Protein AF-A0A0F8ZEF7-F1 (afdb_monomer)

Sequence (260 aa):
MALELPACATNPLDPMYIVGSDCGNFPTYERSIKVDVNTVVFVQVSHKVTAPNNPALEYYKRAYERHPGFAMPEHYMEVPTWIPVVSGKLPGYVKALHVVTDVLETTLTLRQYTHEQTVFMTSVMDVNAEDIRKMIHMNQDKKWVLSGYVDPEMFKQYKNVTWINSVAELGDVFDYWDPLGKPNYSLFEGEKTVPRITLSEGCLYDCAFCTISRDVVERTGDDILGQVNALRDLWFDLVYVDDKTFGQANNWPLLKVLGA

pLDDT: mean 84.42, std 21.09, range [23.61, 98.44]

Nearest PDB structures (foldseek):
  3lft-assembly1_A  TM=4.439E-01  e=1.990E-01  Streptococcus pneumoniae TIGR4
  4l85-assembly1_B  TM=5.341E-01  e=5.825E-01  Escherichia coli K-12
  3bjz-assembly1_D  TM=4.898E-01  e=6.205E-01  Pseudomonas aeruginosa PAO1
  3lkv-assembly1_A-2  TM=4.356E-01  e=3.877E+00  Vibrio cholerae O1 biovar El Tor str. N16961
  8uvk-assembly1_A  TM=4.649E-01  e=9.389E+00  Campylobacter jejuni

Organism: NCBI:txid412755

Foldseek 3Di:
DDDDDDDDDDDPDDDDDPDDDDDDDDDDPPPPPPPLAQAEEEEAEFCCQLPVPDVVLVVVCVVDVPPPFADAFDRHRFDPQVQLVLVLFQPRHHYAYDYPPDLVVVLVVVQPPPRLNYEYEYEDDPSCPVSVVVSCVSPLSHAYEYEYDDDPVSCVVRPRYDYDDDSVCVVVVDVRTHPPGFGACLNCAAPRHAEEFEQWFFDCDDDVPDPGHNDTGGDDLVVRVSNVVNCVRYHTPHYHHPYPDPPPDPCVVSCVVSVD

Radius of gyration: 21.52 Å; Cα contacts (8 Å, |Δi|>4): 356; chains: 1; bounding box: 53×62×51 Å

Solvent-accessible surface area (backbone atoms only — not comparable to full-atom values): 15934 Å² total; per-residue (Å²): 137,88,82,88,79,86,82,86,84,82,68,100,76,72,81,86,78,89,73,91,77,91,80,80,96,72,86,85,76,86,72,82,74,79,70,86,65,42,30,38,35,39,46,45,76,19,43,63,62,59,41,70,79,45,64,65,58,56,52,50,45,70,74,43,65,83,43,83,45,61,41,63,44,94,48,37,82,50,83,65,65,65,55,24,42,52,50,24,17,31,79,77,43,51,76,47,73,46,72,34,74,46,68,66,62,43,38,57,55,61,64,68,63,76,59,90,55,42,37,38,34,38,76,36,37,85,71,46,41,69,59,53,51,52,37,44,70,76,37,66,91,46,42,34,41,38,35,67,80,55,71,69,74,83,50,66,87,42,87,39,54,44,80,42,95,50,82,77,54,44,61,82,76,38,97,55,57,40,94,81,38,57,48,36,36,72,87,45,55,68,42,47,28,48,53,76,47,59,57,32,44,35,31,82,69,86,53,94,88,61,85,69,48,62,58,70,46,69,53,52,71,67,56,45,51,49,53,59,62,32,49,68,40,44,39,63,73,37,74,43,73,64,33,80,48,80,81,75,50,87,63,64,69,54,43,68,76,71,74,102

Mean predicted aligned error: 9.36 Å

Secondary structure (DSSP, 8-state):
-----------TT-------------------------EEEEEEE-HHHH-TT-HHHHHHHHHHTTSTT----SSSSS--THHHHHHHT-TTSEEEEEEES-HHHHHHHHHT---TTEEEEEEE-TTTHHHHHHHHHH-TTSEEEEEESS-GGGGTT-TTEEE-SSGGGGGGT-SS--TTPPP--GGGTT-B---EE-SEE--S---TT--S-SS-EEPPHHHHHHHHHHGGGSB-S--EE--SSTTSSTTTTHHHHTT-

Structure (mmCIF, N/CA/C/O backbone):
data_AF-A0A0F8ZEF7-F1
#
_entry.id   AF-A0A0F8ZEF7-F1
#
loop_
_atom_site.group_PDB
_atom_site.id
_atom_site.type_symbol
_atom_site.label_atom_id
_atom_site.label_alt_id
_atom_site.label_comp_id
_atom_site.label_asym_id
_atom_site.label_entity_id
_atom_site.label_seq_id
_atom_site.pdbx_PDB_ins_code
_atom_site.Cartn_x
_atom_site.Cartn_y
_atom_site.Cartn_z
_atom_site.occupancy
_atom_site.B_iso_or_equiv
_atom_site.auth_seq_id
_atom_site.auth_comp_id
_atom_site.auth_asym_id
_atom_site.auth_atom_id
_atom_site.pdbx_PDB_model_num
ATOM 1 N N . MET A 1 1 ? -17.549 42.738 -19.448 1.00 33.44 1 MET A N 1
ATOM 2 C CA . MET A 1 1 ? -18.974 42.398 -19.621 1.00 33.44 1 MET A CA 1
ATOM 3 C C . MET A 1 1 ? -19.127 40.993 -19.078 1.00 33.44 1 MET A C 1
ATOM 5 O O . MET A 1 1 ? -18.588 40.066 -19.664 1.00 33.44 1 MET A O 1
ATOM 9 N N . ALA A 1 2 ? -19.666 40.909 -17.866 1.00 24.50 2 ALA A N 1
ATOM 10 C CA . ALA A 1 2 ? -19.841 39.681 -17.111 1.00 24.50 2 ALA A CA 1
ATOM 11 C C . ALA A 1 2 ? -21.078 38.932 -17.614 1.00 24.50 2 ALA A C 1
ATOM 13 O O . ALA A 1 2 ? -22.065 39.563 -17.992 1.00 24.50 2 ALA A O 1
ATOM 14 N N . LEU A 1 3 ? -21.013 37.607 -17.580 1.00 23.61 3 LEU A N 1
ATOM 15 C CA . LEU A 1 3 ? -22.179 36.738 -17.569 1.00 23.61 3 LEU A CA 1
ATOM 16 C C . LEU A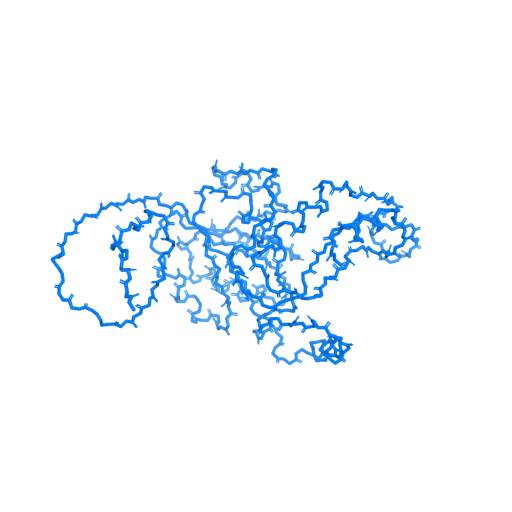 1 3 ? -21.963 35.759 -16.419 1.00 23.61 3 LEU A C 1
ATOM 18 O O . LEU A 1 3 ? -21.124 34.865 -16.488 1.00 23.61 3 LEU A O 1
ATOM 22 N N . GLU A 1 4 ? -22.668 36.044 -15.331 1.00 25.75 4 GLU A N 1
ATOM 23 C CA . GLU A 1 4 ? -22.792 35.204 -14.148 1.00 25.75 4 GLU A CA 1
ATOM 24 C C . GLU A 1 4 ? -23.639 33.972 -14.492 1.00 25.75 4 GLU A C 1
ATOM 26 O O . GLU A 1 4 ? -24.677 34.083 -15.148 1.00 25.75 4 GLU A O 1
ATOM 31 N N . LEU A 1 5 ? -23.204 32.800 -14.029 1.00 28.98 5 LEU A N 1
ATOM 32 C CA . LEU A 1 5 ? -24.026 31.595 -13.956 1.00 28.98 5 LEU A CA 1
ATOM 33 C C . LEU A 1 5 ? -24.400 31.349 -12.484 1.00 28.98 5 LEU A C 1
ATOM 35 O O . LEU A 1 5 ? -23.582 31.618 -11.602 1.00 28.98 5 LEU A O 1
ATOM 39 N N . PRO A 1 6 ? -25.628 30.880 -12.201 1.00 29.02 6 PRO A N 1
ATOM 40 C CA . PRO A 1 6 ? -26.160 30.810 -10.849 1.00 29.02 6 PRO A CA 1
ATOM 41 C C . PRO A 1 6 ? -25.581 29.654 -10.021 1.00 29.02 6 PRO A C 1
ATOM 43 O O . PRO A 1 6 ? -25.071 28.661 -10.533 1.00 29.02 6 PRO A O 1
ATOM 46 N N . ALA A 1 7 ? -25.715 29.848 -8.711 1.00 31.88 7 ALA A N 1
ATOM 47 C CA . ALA A 1 7 ? -25.248 29.044 -7.594 1.00 31.88 7 ALA A CA 1
ATOM 48 C C . ALA A 1 7 ? -25.742 27.583 -7.522 1.00 31.88 7 ALA A C 1
ATOM 50 O O . ALA A 1 7 ? -26.845 27.249 -7.942 1.00 31.88 7 ALA A O 1
ATOM 51 N N . CYS A 1 8 ? -24.918 26.786 -6.830 1.00 32.03 8 CYS A N 1
ATOM 52 C CA . CYS A 1 8 ? -25.242 25.605 -6.024 1.00 32.03 8 CYS A CA 1
ATOM 53 C C . CYS A 1 8 ? -26.047 24.471 -6.681 1.00 32.03 8 CYS A C 1
ATOM 55 O O . CYS A 1 8 ? -27.269 24.404 -6.581 1.00 32.03 8 CYS A O 1
ATOM 57 N N . ALA A 1 9 ? -25.317 23.467 -7.163 1.00 28.22 9 ALA A N 1
ATOM 58 C CA . ALA A 1 9 ? -25.741 22.073 -7.097 1.00 28.22 9 ALA A CA 1
ATOM 59 C C . ALA A 1 9 ? -24.587 21.267 -6.483 1.00 28.22 9 ALA A C 1
ATOM 61 O O . ALA A 1 9 ? -23.701 20.795 -7.189 1.00 28.22 9 ALA A O 1
ATOM 62 N N . THR A 1 10 ? -24.551 21.181 -5.152 1.00 34.53 10 THR A N 1
ATOM 63 C CA . THR A 1 10 ? -23.662 20.250 -4.454 1.00 34.53 10 THR A CA 1
ATOM 64 C C . THR A 1 10 ? -24.222 18.838 -4.602 1.00 34.53 10 THR A C 1
ATOM 66 O O . THR A 1 10 ? -25.394 18.568 -4.337 1.00 34.53 10 THR A O 1
ATOM 69 N N . ASN A 1 11 ? -23.373 17.945 -5.094 1.00 34.94 11 ASN A N 1
ATOM 70 C CA . ASN A 1 11 ? -23.627 16.520 -5.229 1.00 34.94 11 ASN A CA 1
ATOM 71 C C . ASN A 1 11 ? -23.631 15.890 -3.815 1.00 34.94 11 ASN A C 1
ATOM 73 O O . ASN A 1 11 ? -22.720 16.182 -3.042 1.00 34.94 11 ASN A O 1
ATOM 77 N N . PRO A 1 12 ? -24.604 15.049 -3.419 1.00 32.38 12 PRO A N 1
ATOM 78 C CA . PRO A 1 12 ? -24.705 14.540 -2.043 1.00 32.38 12 PRO A CA 1
ATOM 79 C C . PRO A 1 12 ? -23.658 13.472 -1.647 1.00 32.38 12 PRO A C 1
ATOM 81 O O . PRO A 1 12 ? -23.896 12.724 -0.703 1.00 32.38 12 PRO A O 1
ATOM 84 N N . LEU A 1 13 ? -22.516 13.375 -2.337 1.00 36.28 13 LEU A N 1
ATOM 85 C CA . LEU A 1 13 ? -21.489 12.345 -2.102 1.00 36.28 13 LEU A CA 1
ATOM 86 C C . LEU A 1 13 ? -20.046 12.878 -2.048 1.00 36.28 13 LEU A C 1
ATOM 88 O O . LEU A 1 13 ? -19.113 12.093 -2.205 1.00 36.28 13 LEU A O 1
ATOM 92 N N . ASP A 1 14 ? -19.835 14.172 -1.794 1.00 32.00 14 ASP A N 1
ATOM 93 C CA . ASP A 1 14 ? -18.472 14.658 -1.542 1.00 32.00 14 ASP A CA 1
ATOM 94 C C . ASP A 1 14 ? -17.969 14.220 -0.150 1.00 32.00 14 ASP A C 1
ATOM 96 O O . ASP A 1 14 ? -18.684 14.384 0.847 1.00 32.00 14 ASP A O 1
ATOM 100 N N . PRO A 1 15 ? -16.741 13.673 -0.044 1.00 35.88 15 PRO A N 1
ATOM 101 C CA . PRO A 1 15 ? -16.119 13.381 1.238 1.00 35.88 15 PRO A CA 1
ATOM 102 C C . PRO A 1 15 ? -15.891 14.683 2.016 1.00 35.88 15 PRO A C 1
ATOM 104 O O . PRO A 1 15 ? -15.370 15.670 1.499 1.00 35.88 15 PRO A O 1
ATOM 107 N N . MET A 1 16 ? -16.302 14.681 3.285 1.00 30.72 16 MET A N 1
ATOM 108 C CA . MET A 1 16 ? -16.131 15.798 4.213 1.00 30.72 16 MET A CA 1
ATOM 109 C C . MET A 1 16 ? -14.648 16.172 4.356 1.00 30.72 16 MET A C 1
ATOM 111 O O . MET A 1 16 ? -13.894 15.502 5.060 1.00 30.72 16 MET A O 1
ATOM 115 N N . TYR A 1 17 ? -14.251 17.300 3.772 1.00 28.48 17 TYR A N 1
ATOM 116 C CA . TYR A 1 17 ? -13.084 18.044 4.229 1.00 28.48 17 TYR A CA 1
ATOM 117 C C . TYR A 1 17 ? -13.496 18.864 5.455 1.00 28.48 17 TYR A C 1
ATOM 119 O O . TYR A 1 17 ? -14.291 19.798 5.353 1.00 28.48 17 TYR A O 1
ATOM 127 N N . ILE A 1 18 ? -12.962 18.528 6.632 1.00 30.38 18 ILE A N 1
ATOM 128 C CA . ILE A 1 18 ? -13.049 19.414 7.798 1.00 30.38 18 ILE A CA 1
ATOM 129 C C . ILE A 1 18 ? -12.016 20.523 7.588 1.00 30.38 18 ILE A C 1
ATOM 131 O O . ILE A 1 18 ? -10.849 20.378 7.943 1.00 30.38 18 ILE A O 1
ATOM 135 N N . VAL A 1 19 ? -12.446 21.632 6.988 1.00 29.73 19 VAL A N 1
ATOM 136 C CA . VAL A 1 19 ? -11.689 22.888 6.979 1.00 29.73 19 VAL A CA 1
ATOM 137 C C . VAL A 1 19 ? -12.355 23.822 7.979 1.00 29.73 19 VAL A C 1
ATOM 139 O O . VAL A 1 19 ? -13.477 24.282 7.776 1.00 29.73 19 VAL A O 1
ATOM 142 N N . GLY A 1 20 ? -11.681 24.073 9.097 1.00 31.62 20 GLY A N 1
ATOM 143 C CA . GLY A 1 20 ? -12.110 25.083 10.054 1.00 31.62 20 GLY A CA 1
ATOM 144 C C . GLY A 1 20 ? -11.778 26.481 9.541 1.00 31.62 20 GLY A C 1
ATOM 145 O O . GLY A 1 20 ? -10.610 26.792 9.331 1.00 31.62 20 GLY A O 1
ATOM 146 N N . SER A 1 21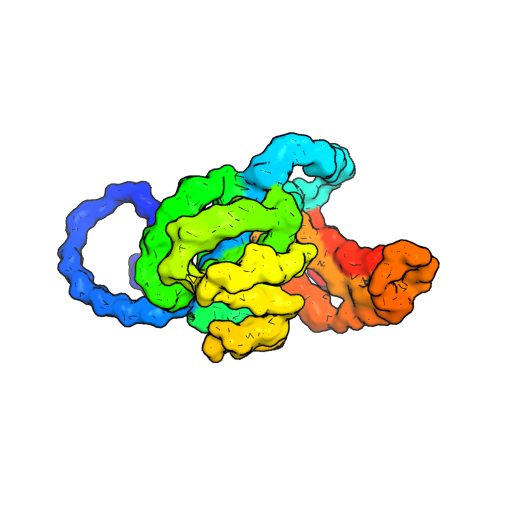 ? -12.792 27.321 9.349 1.00 33.84 21 SER A N 1
ATOM 147 C CA . SER A 1 21 ? -12.899 28.665 9.948 1.00 33.84 21 SER A CA 1
ATOM 148 C C . SER A 1 21 ? -14.058 29.459 9.329 1.00 33.84 21 SER A C 1
ATOM 150 O O . SER A 1 21 ? -14.181 29.580 8.116 1.00 33.84 21 SER A O 1
ATOM 152 N N . ASP A 1 22 ? -14.902 29.978 10.221 1.00 43.53 22 ASP A N 1
ATOM 153 C CA . ASP A 1 22 ? -15.773 31.150 10.095 1.00 43.53 22 ASP A CA 1
ATOM 154 C C . ASP A 1 22 ? -16.670 31.302 8.859 1.00 43.53 22 ASP A C 1
ATOM 156 O O . ASP A 1 22 ? -16.327 31.976 7.893 1.00 43.53 22 ASP A O 1
ATOM 160 N N . CYS A 1 23 ? -17.920 30.838 8.981 1.00 33.25 23 CYS A N 1
ATOM 161 C CA . CYS A 1 23 ? -19.078 31.392 8.271 1.00 33.25 23 CYS A CA 1
ATOM 162 C C . CYS A 1 23 ? -20.309 31.341 9.195 1.00 33.25 23 CYS A C 1
ATOM 164 O O . CYS A 1 23 ? -20.572 30.329 9.839 1.00 33.25 23 CYS A O 1
ATOM 166 N N . GLY A 1 24 ? -21.026 32.461 9.293 1.00 36.81 24 GLY A N 1
ATOM 167 C CA . GLY A 1 24 ? -22.022 32.740 10.328 1.00 36.81 24 GLY A CA 1
ATOM 168 C C . GLY A 1 24 ? -23.317 31.916 10.315 1.00 36.81 24 GLY A C 1
ATOM 169 O O . GLY A 1 24 ? -23.621 31.160 9.399 1.00 36.81 24 GLY A O 1
ATOM 170 N N . ASN A 1 25 ? -24.075 32.130 11.395 1.00 43.75 25 ASN A N 1
ATOM 171 C CA . ASN A 1 25 ? -25.360 31.537 11.773 1.00 43.75 25 ASN A CA 1
ATOM 172 C C . ASN A 1 25 ? -26.290 31.136 10.611 1.00 43.75 25 ASN A C 1
ATOM 174 O O . ASN A 1 25 ? -26.971 31.981 10.029 1.00 43.75 25 ASN A O 1
ATOM 178 N N . PHE A 1 26 ? -26.432 29.825 10.406 1.00 33.16 26 PHE A N 1
ATOM 179 C CA . PHE A 1 26 ? -27.571 29.203 9.728 1.00 33.16 26 PHE A CA 1
ATOM 180 C C . PHE A 1 26 ? -28.341 28.303 10.710 1.00 33.16 26 PHE A C 1
ATOM 182 O O . PHE A 1 26 ? -27.745 27.768 11.647 1.00 33.16 26 PHE A O 1
ATOM 189 N N . PRO A 1 27 ? -29.668 28.145 10.538 1.00 36.41 27 PRO A N 1
ATOM 190 C CA . PRO A 1 27 ? -30.503 27.384 11.458 1.00 36.41 27 PRO A CA 1
ATOM 191 C C . PRO A 1 27 ? -30.106 25.904 11.452 1.00 36.41 27 PRO A C 1
ATOM 193 O O . PRO A 1 27 ? -30.103 25.251 10.408 1.00 36.41 27 PRO A O 1
ATOM 196 N N . THR A 1 28 ? -29.797 25.373 12.635 1.00 31.16 28 THR A N 1
ATOM 197 C CA . THR A 1 28 ? -29.473 23.964 12.870 1.00 31.16 28 THR A CA 1
ATOM 198 C C . THR A 1 28 ? -30.713 23.098 12.666 1.00 31.16 28 THR A C 1
ATOM 200 O O . THR A 1 28 ? -31.489 22.859 13.590 1.00 31.16 28 THR A O 1
ATOM 203 N N . TYR A 1 29 ? -30.913 22.617 11.443 1.00 35.47 29 TYR A N 1
ATOM 204 C CA . TYR A 1 29 ? -31.739 21.440 11.207 1.00 35.47 29 TYR A CA 1
ATOM 205 C C . TYR A 1 29 ? -30.903 20.202 11.536 1.00 35.47 29 TYR A C 1
ATOM 207 O O . TYR A 1 29 ? -30.187 19.678 10.685 1.00 35.47 29 TYR A O 1
ATOM 215 N N . GLU A 1 30 ? -31.001 19.724 12.776 1.00 37.19 30 GLU A N 1
ATOM 216 C CA . GLU A 1 30 ? -30.547 18.384 13.154 1.00 37.19 30 GLU A CA 1
ATOM 217 C C . GLU A 1 30 ? -31.443 17.336 12.473 1.00 37.19 30 GLU A C 1
ATOM 219 O O . GLU A 1 30 ? -32.372 16.779 13.056 1.00 37.19 30 GLU A O 1
ATOM 224 N N . ARG A 1 31 ? -31.186 17.064 11.192 1.00 37.88 31 ARG A N 1
ATOM 225 C CA . ARG A 1 31 ? -31.559 15.788 10.582 1.00 37.88 31 ARG A CA 1
ATOM 226 C C . ARG A 1 31 ? -30.396 14.833 10.795 1.00 37.88 31 ARG A C 1
ATOM 228 O O . ARG A 1 31 ? -29.461 14.799 10.003 1.00 37.88 31 ARG A O 1
ATOM 235 N N . SER A 1 32 ? -30.469 14.046 11.862 1.00 35.00 32 SER A N 1
ATOM 236 C CA . SER A 1 32 ? -29.608 12.884 12.063 1.00 35.00 32 SER A CA 1
ATOM 237 C C . SER A 1 32 ? -29.981 11.789 11.060 1.00 35.00 32 SER A C 1
ATOM 239 O O . SER A 1 32 ? -30.671 10.820 11.366 1.00 35.00 32 SER A O 1
ATOM 241 N N . ILE A 1 33 ? -29.520 11.936 9.819 1.00 32.16 33 ILE A N 1
ATOM 242 C CA . ILE A 1 33 ? -29.401 10.789 8.926 1.00 32.16 33 ILE A CA 1
ATOM 243 C C . ILE A 1 33 ? -28.190 10.015 9.445 1.00 32.16 33 ILE A C 1
ATOM 245 O O . ILE A 1 33 ? -27.051 10.329 9.111 1.00 32.16 33 ILE A O 1
ATOM 249 N N . LYS A 1 34 ? -28.425 9.032 10.321 1.00 39.59 34 LYS A N 1
ATOM 250 C CA . LYS A 1 34 ? -27.446 7.969 10.555 1.00 39.59 34 LYS A CA 1
ATOM 251 C C . LYS A 1 34 ? -27.342 7.184 9.254 1.00 39.59 34 LYS A C 1
ATOM 253 O O . LYS A 1 34 ? -28.086 6.235 9.034 1.00 39.59 34 LYS A O 1
ATOM 258 N N . VAL A 1 35 ? -26.488 7.641 8.347 1.00 42.97 35 VAL A N 1
ATOM 259 C CA . VAL A 1 35 ? -25.983 6.752 7.314 1.00 42.97 35 VAL A CA 1
ATOM 260 C C . VAL A 1 35 ? -24.956 5.898 8.046 1.00 42.97 35 VAL A C 1
ATOM 262 O O . VAL A 1 35 ? -23.908 6.399 8.452 1.00 42.97 35 VAL A O 1
ATOM 265 N N . ASP A 1 36 ? -25.304 4.645 8.317 1.00 58.28 36 ASP A N 1
ATOM 266 C CA . ASP A 1 36 ? -24.344 3.633 8.753 1.00 58.28 36 ASP A CA 1
ATOM 267 C C . ASP A 1 36 ? -23.410 3.378 7.564 1.00 58.28 36 ASP A C 1
ATOM 269 O O . ASP A 1 36 ? -23.655 2.521 6.715 1.00 58.28 36 ASP A O 1
ATOM 273 N N . VAL A 1 37 ? -22.412 4.250 7.406 1.00 74.62 37 VAL A N 1
ATOM 274 C CA . VAL A 1 37 ? -21.447 4.143 6.320 1.00 74.62 37 VAL A CA 1
ATOM 275 C C . VAL A 1 37 ? -20.313 3.255 6.791 1.00 74.62 37 VAL A C 1
ATOM 277 O O . VAL A 1 37 ? -19.494 3.646 7.630 1.00 74.62 37 VAL A O 1
ATOM 280 N N . ASN A 1 38 ? -20.245 2.063 6.212 1.00 90.50 38 ASN A N 1
ATOM 281 C CA . ASN A 1 38 ? -19.092 1.198 6.368 1.00 90.50 38 ASN A CA 1
ATOM 282 C C . ASN A 1 38 ? -17.822 1.957 5.943 1.00 90.50 38 ASN A C 1
ATOM 284 O O . ASN A 1 38 ? -17.717 2.438 4.810 1.00 90.50 38 ASN A O 1
ATOM 288 N N . THR A 1 39 ? -16.862 2.069 6.860 1.00 94.12 39 THR A N 1
ATOM 289 C CA . THR A 1 39 ? -15.660 2.892 6.673 1.00 94.12 39 THR A CA 1
ATOM 290 C C . THR A 1 39 ? -14.410 2.038 6.818 1.00 94.12 39 THR A C 1
ATOM 292 O O . THR A 1 39 ? -14.288 1.253 7.756 1.00 94.12 39 THR A O 1
ATOM 295 N N . VAL A 1 40 ? -13.457 2.217 5.909 1.00 96.94 40 VAL A N 1
ATOM 296 C CA . VAL A 1 40 ? -12.132 1.599 5.966 1.00 96.94 40 VAL A CA 1
ATOM 297 C C . VAL A 1 40 ? -11.084 2.687 6.130 1.00 96.94 40 VAL A C 1
ATOM 299 O O . VAL A 1 40 ? -10.976 3.592 5.302 1.00 96.94 40 VAL A O 1
ATOM 302 N N . VAL A 1 41 ? -10.296 2.589 7.196 1.00 97.69 41 VAL A N 1
ATOM 303 C CA . VAL A 1 41 ? -9.170 3.485 7.459 1.00 97.69 41 VAL A CA 1
ATOM 304 C C . VAL A 1 41 ? -7.879 2.718 7.209 1.00 97.69 41 VAL A C 1
ATOM 306 O O . VAL A 1 41 ? -7.516 1.814 7.960 1.00 97.69 41 VAL A O 1
ATOM 309 N N . PHE A 1 42 ? -7.170 3.085 6.151 1.00 98.38 42 PHE A N 1
ATOM 310 C CA . PHE A 1 42 ? -5.833 2.590 5.864 1.00 98.38 42 PHE A CA 1
ATOM 311 C C . PHE A 1 42 ? -4.842 3.289 6.788 1.00 98.38 42 PHE A C 1
ATOM 313 O O . PHE A 1 42 ? -4.724 4.509 6.765 1.00 98.38 42 PHE A O 1
ATOM 320 N N . VAL A 1 43 ? -4.127 2.529 7.606 1.00 98.12 43 VAL A N 1
ATOM 321 C CA . VAL A 1 43 ? -3.122 3.036 8.539 1.00 98.12 43 VAL A CA 1
ATOM 322 C C . VAL A 1 43 ? -1.745 2.711 7.971 1.00 98.12 43 VAL A C 1
ATOM 324 O O . VAL A 1 43 ? -1.319 1.555 7.966 1.00 98.12 43 VAL A O 1
ATOM 327 N N . GLN A 1 44 ? -1.043 3.726 7.474 1.00 97.56 44 GLN A N 1
ATOM 328 C CA . GLN A 1 44 ? 0.297 3.587 6.902 1.00 97.56 44 GLN A CA 1
ATOM 329 C C . GLN A 1 44 ? 1.324 4.206 7.842 1.00 97.56 44 GLN A C 1
ATOM 331 O O . GLN A 1 44 ? 1.312 5.412 8.075 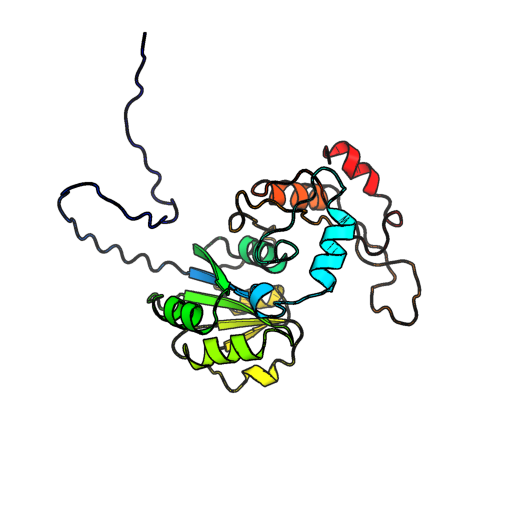1.00 97.56 44 GLN A O 1
ATOM 336 N N . VAL A 1 45 ? 2.258 3.405 8.355 1.00 96.88 45 VAL A N 1
ATOM 337 C CA . VAL A 1 45 ? 3.331 3.946 9.197 1.00 96.88 45 VAL A CA 1
ATOM 338 C C . VAL A 1 45 ? 4.353 4.678 8.333 1.00 96.88 45 VAL A C 1
ATOM 340 O O . VAL A 1 45 ? 4.842 4.127 7.344 1.00 96.88 45 VAL A O 1
ATOM 343 N N . SER A 1 46 ? 4.655 5.927 8.689 1.00 96.12 46 SER A N 1
ATOM 344 C CA . SER A 1 46 ? 5.649 6.742 7.992 1.00 96.12 46 SER A CA 1
ATOM 345 C C . SER A 1 46 ? 7.048 6.156 8.169 1.00 96.12 46 SER A C 1
ATOM 347 O O . SER A 1 46 ? 7.430 5.760 9.274 1.00 96.12 46 SER A O 1
ATOM 349 N N . HIS A 1 47 ? 7.865 6.189 7.114 1.00 92.62 47 HIS A N 1
ATOM 350 C CA . HIS A 1 47 ? 9.275 5.795 7.225 1.00 92.62 47 HIS A CA 1
ATOM 351 C C . HIS A 1 47 ? 10.057 6.690 8.199 1.00 92.62 47 HIS A C 1
ATOM 353 O O . HIS A 1 47 ? 11.080 6.271 8.735 1.00 92.62 47 HIS A O 1
ATOM 359 N N . LYS A 1 48 ? 9.569 7.910 8.467 1.00 92.88 48 LYS A N 1
ATOM 360 C CA . LYS A 1 48 ? 10.155 8.811 9.469 1.00 92.88 48 LYS A CA 1
ATOM 361 C C . LYS A 1 48 ? 10.014 8.268 10.896 1.00 92.88 48 LYS A C 1
ATOM 363 O O . LYS A 1 48 ? 10.831 8.609 11.741 1.00 92.88 48 LYS A O 1
ATOM 368 N N . VAL A 1 49 ? 9.007 7.428 11.155 1.00 93.31 49 VAL A N 1
ATOM 369 C CA . VAL A 1 49 ? 8.801 6.769 12.456 1.00 93.31 49 VAL A CA 1
ATOM 370 C C . VAL A 1 49 ? 9.650 5.508 12.552 1.00 93.31 49 VAL A C 1
ATOM 372 O O . VAL A 1 49 ? 10.377 5.322 13.522 1.00 93.31 49 VAL A O 1
ATOM 375 N N . THR A 1 50 ? 9.598 4.658 11.526 1.00 89.88 50 THR A N 1
ATOM 376 C CA . THR A 1 50 ? 10.252 3.340 11.556 1.00 89.88 50 THR A CA 1
ATOM 377 C C . THR A 1 50 ? 11.758 3.410 11.323 1.00 89.88 50 THR A C 1
ATOM 379 O O . THR A 1 50 ? 12.497 2.541 11.780 1.00 89.88 50 THR A O 1
ATOM 382 N N . ALA A 1 51 ? 12.234 4.432 10.609 1.00 85.00 51 ALA A N 1
ATOM 383 C CA . ALA A 1 51 ? 13.639 4.587 10.259 1.00 85.00 51 ALA A CA 1
ATOM 384 C C . ALA A 1 51 ? 14.029 6.076 10.099 1.00 85.00 51 ALA A C 1
ATOM 386 O O . ALA A 1 51 ? 14.411 6.501 9.005 1.00 85.00 51 ALA A O 1
ATOM 387 N N . PRO A 1 52 ? 13.999 6.885 11.182 1.00 81.44 52 PRO A N 1
ATOM 388 C CA . PRO A 1 52 ? 14.243 8.335 11.130 1.00 81.44 52 PRO A CA 1
ATOM 389 C C . PRO A 1 52 ? 15.610 8.727 10.548 1.00 81.44 52 PRO A C 1
ATOM 391 O O . PRO A 1 52 ? 15.767 9.828 10.032 1.00 81.44 52 PRO A O 1
ATOM 394 N N . ASN A 1 53 ? 16.588 7.819 10.598 1.00 85.88 53 ASN A N 1
ATOM 395 C CA . ASN A 1 53 ? 17.942 8.024 10.083 1.00 85.88 53 ASN A CA 1
ATOM 396 C C . ASN A 1 53 ? 18.299 7.012 8.986 1.00 85.88 53 ASN A C 1
ATOM 398 O O . ASN A 1 53 ? 19.436 6.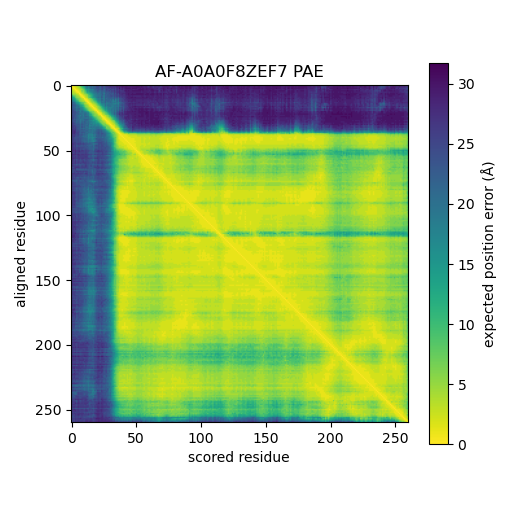550 8.937 1.00 85.88 53 ASN A O 1
ATOM 402 N N . ASN A 1 54 ? 17.337 6.603 8.152 1.00 83.88 54 ASN A N 1
ATOM 403 C CA . ASN A 1 54 ? 17.552 5.563 7.149 1.00 83.88 54 ASN A CA 1
ATOM 404 C C . ASN A 1 54 ? 18.600 5.983 6.093 1.00 83.88 54 ASN A C 1
ATOM 406 O O . ASN A 1 54 ? 18.277 6.779 5.205 1.00 83.88 54 ASN A O 1
ATOM 410 N N . PRO A 1 55 ? 19.825 5.421 6.100 1.00 87.44 55 PRO A N 1
ATOM 411 C CA . PRO A 1 55 ? 20.833 5.771 5.101 1.00 87.44 55 PRO A CA 1
ATOM 412 C C . PRO A 1 55 ? 20.432 5.322 3.689 1.00 87.44 55 PRO A C 1
ATOM 414 O O . PRO A 1 55 ? 20.887 5.911 2.709 1.00 87.44 55 PRO A O 1
ATOM 417 N N . ALA A 1 56 ? 19.558 4.315 3.565 1.00 86.31 56 ALA A N 1
ATOM 418 C CA . ALA A 1 56 ? 19.058 3.861 2.274 1.00 86.31 56 ALA A CA 1
ATOM 419 C C . ALA A 1 56 ? 18.185 4.923 1.593 1.00 86.31 56 ALA A C 1
ATOM 421 O O . ALA A 1 56 ? 18.213 5.023 0.371 1.00 86.31 56 ALA A O 1
ATOM 422 N N . LEU A 1 57 ? 17.468 5.748 2.367 1.00 87.25 57 LEU A N 1
ATOM 423 C CA . LEU A 1 57 ? 16.649 6.833 1.824 1.00 87.25 57 LEU A CA 1
ATOM 424 C C . LEU A 1 57 ? 17.523 7.915 1.186 1.00 87.25 57 LEU A C 1
ATOM 426 O O . LEU A 1 57 ? 17.265 8.350 0.068 1.00 87.25 57 LEU A O 1
ATOM 430 N N . GLU A 1 58 ? 18.594 8.309 1.875 1.00 88.12 58 GLU A N 1
ATOM 431 C CA . GLU A 1 58 ? 19.548 9.292 1.359 1.00 88.12 58 GLU A CA 1
ATOM 432 C C . GLU A 1 58 ? 20.295 8.752 0.135 1.00 88.12 58 GLU A C 1
ATOM 434 O O . GLU A 1 58 ? 20.466 9.459 -0.859 1.00 88.12 58 GLU A O 1
ATOM 439 N N . TYR A 1 59 ? 20.700 7.479 0.171 1.00 89.31 59 TYR A N 1
ATOM 440 C CA . TYR A 1 59 ? 21.288 6.815 -0.988 1.00 89.31 59 TYR A CA 1
ATOM 441 C C . TYR A 1 59 ? 20.327 6.810 -2.184 1.00 89.31 59 TYR A C 1
ATOM 443 O O . TYR A 1 59 ? 20.717 7.208 -3.282 1.00 89.31 59 TYR A O 1
ATOM 451 N N . TYR A 1 60 ? 19.072 6.406 -1.966 1.00 87.19 60 TYR A N 1
ATOM 452 C CA . TYR A 1 60 ? 18.036 6.382 -2.993 1.00 87.19 60 TYR A CA 1
ATOM 453 C C . TYR A 1 60 ? 17.833 7.776 -3.591 1.00 87.19 60 TYR A C 1
ATOM 455 O O . TYR A 1 60 ? 17.928 7.954 -4.803 1.00 87.19 60 TYR A O 1
ATOM 463 N N . LYS A 1 61 ? 17.662 8.793 -2.744 1.00 89.88 61 LYS A N 1
ATOM 464 C CA . LYS A 1 61 ? 17.495 10.174 -3.191 1.00 89.88 61 LYS A CA 1
ATOM 465 C C . LYS A 1 61 ? 18.665 10.633 -4.061 1.00 89.88 61 LYS A C 1
ATOM 467 O O . LYS A 1 61 ? 18.434 11.073 -5.179 1.00 89.88 61 LYS A O 1
ATOM 472 N N . ARG A 1 62 ? 19.913 10.444 -3.626 1.00 91.06 62 ARG A N 1
ATOM 473 C CA . ARG A 1 62 ? 21.102 10.829 -4.415 1.00 91.06 62 ARG A CA 1
ATOM 474 C C . ARG A 1 62 ? 21.215 10.089 -5.743 1.00 91.06 62 ARG A C 1
ATOM 476 O O . ARG A 1 62 ? 21.706 10.650 -6.721 1.00 91.06 62 ARG A O 1
ATOM 483 N N . ALA A 1 63 ? 20.806 8.822 -5.781 1.00 89.25 63 ALA A N 1
ATOM 484 C CA . ALA A 1 63 ? 20.855 8.027 -7.000 1.00 89.25 63 ALA A CA 1
ATOM 485 C C . ALA A 1 63 ? 19.873 8.552 -8.060 1.00 89.25 63 ALA A C 1
ATOM 487 O O . ALA A 1 63 ? 20.215 8.568 -9.246 1.00 89.25 63 ALA A O 1
ATOM 488 N N . TYR A 1 64 ? 18.692 9.012 -7.632 1.00 88.44 64 TYR A N 1
ATOM 489 C CA . TYR A 1 64 ? 17.572 9.296 -8.529 1.00 88.44 64 TYR A CA 1
ATOM 490 C C . TYR A 1 64 ? 17.217 10.785 -8.690 1.00 88.44 64 TYR A C 1
ATOM 492 O O . TYR A 1 64 ? 16.657 11.144 -9.721 1.00 88.44 64 TYR A O 1
ATOM 500 N N . GLU A 1 65 ? 17.593 11.680 -7.771 1.00 92.38 65 GLU A N 1
ATOM 501 C CA . GLU A 1 65 ? 17.158 13.094 -7.782 1.00 92.38 65 GLU A CA 1
ATOM 502 C C . GLU A 1 65 ? 17.605 13.894 -9.008 1.00 92.38 65 GLU A C 1
ATOM 504 O O . GLU A 1 65 ? 16.984 14.887 -9.375 1.00 92.38 65 GLU A O 1
ATOM 509 N N . ARG A 1 66 ? 18.670 13.445 -9.674 1.00 92.56 66 ARG A N 1
ATOM 510 C CA . ARG A 1 66 ? 19.164 14.042 -10.921 1.00 92.56 66 ARG A CA 1
ATOM 511 C C . ARG A 1 66 ? 18.303 13.717 -12.146 1.00 92.56 66 ARG A C 1
ATOM 513 O O . ARG A 1 66 ? 18.535 14.291 -13.208 1.00 92.56 66 ARG A O 1
ATOM 520 N N . HIS A 1 67 ? 17.384 12.758 -12.042 1.00 90.06 67 HIS A N 1
ATOM 521 C CA . HIS A 1 67 ? 16.531 12.350 -13.150 1.00 90.06 67 HIS A CA 1
ATOM 522 C C . HIS A 1 67 ? 15.322 13.292 -13.244 1.00 90.06 67 HIS A C 1
ATOM 524 O O . HIS A 1 67 ? 14.603 13.453 -12.255 1.00 90.06 67 HIS A O 1
ATOM 530 N N . PRO A 1 68 ? 15.074 13.921 -14.411 1.00 91.19 68 PRO A N 1
ATOM 531 C CA . PRO A 1 68 ? 13.878 14.728 -14.614 1.00 91.19 68 PRO A CA 1
ATOM 532 C C . PRO A 1 68 ? 12.619 13.934 -14.264 1.00 91.19 68 PRO A C 1
ATOM 534 O O . PRO A 1 68 ? 12.510 12.762 -14.618 1.00 91.19 68 PRO A O 1
ATOM 537 N N . GLY A 1 69 ? 11.697 14.569 -13.544 1.00 89.25 69 GLY A N 1
ATOM 538 C CA . GLY A 1 69 ? 10.461 13.923 -13.113 1.00 89.25 69 GLY A CA 1
ATOM 539 C C . GLY A 1 69 ? 10.551 13.104 -11.829 1.00 89.25 69 GLY A C 1
ATOM 540 O O . GLY A 1 69 ? 9.523 12.640 -11.341 1.00 89.25 69 GLY A O 1
ATOM 541 N N . PHE A 1 70 ? 11.745 12.952 -11.242 1.00 92.75 70 PHE A N 1
ATOM 542 C CA . PHE A 1 70 ? 11.883 12.304 -9.943 1.00 92.75 70 PHE A CA 1
ATOM 543 C C . PHE A 1 70 ? 11.065 13.030 -8.869 1.00 92.75 70 PHE A C 1
ATOM 545 O O . PHE A 1 70 ? 11.145 14.252 -8.704 1.00 92.75 70 PHE A O 1
ATOM 552 N N . ALA A 1 71 ? 10.318 12.244 -8.102 1.00 92.81 71 ALA A N 1
ATOM 553 C CA . ALA A 1 71 ? 9.609 12.690 -6.922 1.00 92.81 71 ALA A CA 1
ATOM 554 C C . ALA A 1 71 ? 9.595 11.577 -5.876 1.00 92.81 71 ALA A C 1
ATOM 556 O O . ALA A 1 71 ? 9.448 10.400 -6.201 1.00 92.81 71 ALA A O 1
ATOM 557 N N . MET A 1 72 ? 9.744 11.966 -4.615 1.00 92.06 72 MET A N 1
ATOM 558 C CA . MET A 1 72 ? 9.671 11.064 -3.476 1.00 92.06 72 MET A CA 1
ATOM 559 C C . MET A 1 72 ? 8.718 11.681 -2.451 1.00 92.06 72 MET A C 1
ATOM 561 O O . MET A 1 72 ? 9.013 12.780 -1.967 1.00 92.06 72 MET A O 1
ATOM 565 N N . PRO A 1 73 ? 7.600 11.009 -2.139 1.00 92.75 73 PRO A N 1
ATOM 566 C CA . PRO A 1 73 ? 6.651 11.467 -1.134 1.00 92.75 73 PRO A CA 1
ATOM 567 C C . PRO A 1 73 ? 7.294 11.663 0.239 1.00 92.75 73 PRO A C 1
ATOM 569 O O . PRO A 1 73 ? 8.323 11.072 0.576 1.00 92.75 73 PRO A O 1
ATOM 572 N N . GLU A 1 74 ? 6.663 12.482 1.076 1.00 92.75 74 GLU A N 1
ATOM 573 C CA . GLU A 1 74 ? 7.235 12.843 2.374 1.00 92.75 74 GLU A CA 1
ATOM 574 C C . GLU A 1 74 ? 7.326 11.653 3.343 1.00 92.75 74 GLU A C 1
ATOM 576 O O . GLU A 1 74 ? 8.284 11.544 4.111 1.00 92.75 74 GLU A O 1
ATOM 581 N N . HIS A 1 75 ? 6.318 10.780 3.351 1.00 94.38 75 HIS A N 1
ATOM 582 C CA . HIS A 1 75 ? 6.130 9.776 4.405 1.00 94.38 75 HIS A CA 1
ATOM 583 C C . HIS A 1 75 ? 6.439 8.346 3.971 1.00 94.38 75 HIS A C 1
ATOM 585 O O . HIS A 1 75 ? 6.506 7.433 4.795 1.00 94.38 75 HIS A O 1
ATOM 591 N N . TYR A 1 76 ? 6.716 8.132 2.693 1.00 90.75 76 TYR A N 1
ATOM 592 C CA . TYR A 1 76 ? 7.015 6.829 2.115 1.00 90.75 76 TYR A CA 1
ATOM 593 C C . TYR A 1 76 ? 7.927 7.017 0.901 1.00 90.75 76 TYR A C 1
ATOM 595 O O . TYR A 1 76 ? 7.899 8.060 0.259 1.00 90.75 76 TYR A O 1
ATOM 603 N N . MET A 1 77 ? 8.765 6.021 0.602 1.00 86.75 77 MET A N 1
ATOM 604 C CA . MET A 1 77 ? 9.627 6.074 -0.588 1.00 86.75 77 MET A CA 1
ATOM 605 C C . MET A 1 77 ? 8.810 6.079 -1.886 1.00 86.75 77 MET A C 1
ATOM 607 O O . MET A 1 77 ? 9.205 6.697 -2.869 1.00 86.75 77 MET A O 1
ATOM 611 N N . GLU A 1 78 ? 7.670 5.395 -1.863 1.00 88.69 78 GLU A N 1
ATOM 612 C CA . GLU A 1 78 ? 6.721 5.245 -2.959 1.00 88.69 78 GLU A CA 1
ATOM 613 C C . GLU A 1 78 ? 5.322 5.025 -2.388 1.00 88.69 78 GLU A C 1
ATOM 615 O O . GLU A 1 78 ? 5.192 4.577 -1.243 1.00 88.69 78 GLU A O 1
ATOM 620 N N . VAL A 1 79 ? 4.282 5.337 -3.166 1.00 93.88 79 VAL A N 1
ATOM 621 C CA . VAL A 1 79 ? 2.899 5.056 -2.758 1.00 93.88 79 VAL A CA 1
ATOM 622 C C . VAL A 1 79 ? 2.778 3.565 -2.402 1.00 93.88 79 VAL A C 1
ATOM 624 O O . VAL A 1 79 ? 3.105 2.724 -3.241 1.00 93.88 79 VAL A O 1
ATOM 627 N N . PRO A 1 80 ? 2.310 3.199 -1.191 1.00 94.44 80 PRO A N 1
ATOM 628 C CA . PRO A 1 80 ? 2.213 1.802 -0.784 1.00 94.44 80 PRO A CA 1
ATOM 629 C C . PRO A 1 80 ? 1.178 1.066 -1.640 1.00 94.44 80 PRO A C 1
ATOM 631 O O . PRO A 1 80 ? -0.022 1.178 -1.402 1.00 94.44 80 PRO A O 1
ATOM 634 N N . THR A 1 81 ? 1.634 0.287 -2.624 1.00 92.56 81 THR A N 1
ATOM 635 C CA . THR A 1 81 ? 0.790 -0.330 -3.668 1.00 92.56 81 THR A CA 1
ATOM 636 C C . THR A 1 81 ? -0.375 -1.161 -3.126 1.00 92.56 81 THR A C 1
ATOM 638 O O . THR A 1 81 ? -1.422 -1.259 -3.764 1.00 92.56 81 THR A O 1
ATOM 641 N N . TRP A 1 82 ? -0.239 -1.730 -1.927 1.00 95.38 82 TRP A N 1
ATOM 642 C CA . TRP A 1 82 ? -1.313 -2.492 -1.295 1.00 95.38 82 TRP A CA 1
ATOM 643 C C . TRP A 1 82 ? -2.561 -1.636 -1.008 1.00 95.38 82 TRP A C 1
ATOM 645 O O . TRP A 1 82 ? -3.672 -2.146 -1.130 1.00 95.38 82 TRP A O 1
ATOM 655 N N . ILE A 1 83 ? -2.410 -0.341 -0.693 1.00 97.56 83 ILE A N 1
ATOM 656 C CA . ILE A 1 83 ? -3.539 0.548 -0.369 1.00 97.56 83 ILE A CA 1
ATOM 657 C C . ILE A 1 83 ? -4.414 0.780 -1.605 1.00 97.56 83 ILE A C 1
ATOM 659 O O . ILE A 1 83 ? -5.607 0.487 -1.525 1.00 97.56 83 ILE A O 1
ATOM 663 N N . PRO A 1 84 ? -3.879 1.218 -2.765 1.00 96.75 84 PRO A N 1
ATOM 664 C CA . PRO A 1 84 ? -4.676 1.338 -3.980 1.00 96.75 84 PRO A CA 1
ATOM 665 C C . PRO A 1 84 ? -5.315 0.022 -4.419 1.00 96.75 84 PRO A C 1
ATOM 667 O O . PRO A 1 84 ? -6.478 0.015 -4.820 1.00 96.75 84 PRO A O 1
ATOM 670 N N . VAL A 1 85 ? -4.588 -1.097 -4.317 1.00 95.50 85 VAL A N 1
ATOM 671 C CA . VAL A 1 85 ? -5.107 -2.428 -4.672 1.00 95.50 85 VAL A CA 1
ATOM 672 C C . VAL A 1 85 ? -6.318 -2.792 -3.817 1.00 95.50 85 VAL A C 1
ATOM 674 O O . VAL A 1 85 ? -7.340 -3.200 -4.360 1.00 95.50 85 VAL A O 1
ATOM 677 N N . VAL A 1 86 ? -6.233 -2.629 -2.496 1.00 97.38 86 VAL A N 1
ATOM 678 C CA . VAL A 1 86 ? -7.341 -2.944 -1.584 1.00 97.38 86 VAL A CA 1
ATOM 679 C C . VAL A 1 86 ? -8.481 -1.936 -1.733 1.00 97.38 86 VAL A C 1
ATOM 681 O O . VAL A 1 86 ? -9.639 -2.333 -1.831 1.00 97.38 86 VAL A O 1
ATOM 684 N N . SER A 1 87 ? -8.168 -0.642 -1.825 1.00 97.25 87 SER A N 1
ATOM 685 C CA . SER A 1 87 ? -9.136 0.435 -2.065 1.00 97.25 87 SER A CA 1
ATOM 686 C C . SER A 1 87 ? -10.000 0.145 -3.295 1.00 97.25 87 SER A C 1
ATOM 688 O O . SER A 1 87 ? -11.229 0.195 -3.233 1.00 97.25 87 SER A O 1
ATOM 690 N N . GLY A 1 88 ? -9.368 -0.250 -4.399 1.00 96.06 88 GLY A N 1
ATOM 691 C CA . GLY A 1 88 ? -10.033 -0.586 -5.653 1.00 96.06 88 GLY A CA 1
ATOM 692 C C . GLY A 1 88 ? -11.055 -1.718 -5.569 1.00 96.06 88 GLY A C 1
ATOM 693 O O . GLY A 1 88 ? -12.005 -1.761 -6.346 1.00 96.06 88 GLY A O 1
ATOM 694 N N . LYS A 1 89 ? -10.881 -2.617 -4.602 1.00 96.81 89 LYS A N 1
ATOM 695 C CA . LYS 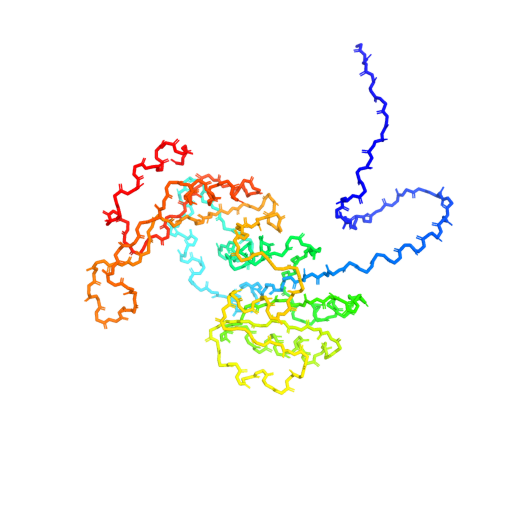A 1 89 ? -11.704 -3.815 -4.418 1.00 96.81 89 LYS A CA 1
ATOM 696 C C . LYS A 1 89 ? -12.798 -3.647 -3.360 1.00 96.81 89 LYS A C 1
ATOM 698 O O . LYS A 1 89 ? -13.566 -4.572 -3.119 1.00 96.81 89 LYS A O 1
ATOM 703 N N . LEU A 1 90 ? -12.904 -2.460 -2.757 1.00 96.50 90 LEU A N 1
ATOM 704 C CA . LEU A 1 90 ? -13.891 -2.122 -1.726 1.00 96.50 90 LEU A CA 1
ATOM 705 C C . LEU A 1 90 ? -14.797 -0.955 -2.174 1.00 96.50 90 LEU A C 1
ATOM 707 O O . LEU A 1 90 ? -14.810 0.105 -1.539 1.00 96.50 90 LEU A O 1
ATOM 711 N N . PRO A 1 91 ? -15.555 -1.080 -3.280 1.00 92.81 91 PRO A N 1
ATOM 712 C CA . PRO A 1 91 ? -16.300 0.039 -3.866 1.00 92.81 91 PRO A CA 1
ATOM 713 C C . PRO A 1 91 ? -17.417 0.588 -2.961 1.00 92.81 91 PRO A C 1
ATOM 715 O O . PRO A 1 91 ? -17.721 1.772 -3.041 1.00 92.81 91 PRO A O 1
ATOM 718 N N . GLY A 1 92 ? -17.985 -0.235 -2.071 1.00 90.31 92 GLY A N 1
ATOM 719 C CA . GLY A 1 92 ? -19.086 0.144 -1.170 1.00 90.31 92 GLY A CA 1
ATOM 720 C C . GLY A 1 92 ? -18.674 0.822 0.142 1.00 90.31 92 GLY A C 1
ATOM 721 O O . GLY A 1 92 ? -19.534 1.087 0.977 1.00 90.31 92 GLY A O 1
ATOM 722 N N . TYR A 1 93 ? -17.379 1.074 0.345 1.00 94.69 93 TYR A N 1
ATOM 723 C CA . TYR A 1 93 ? -16.844 1.625 1.591 1.00 94.69 93 TYR A CA 1
ATOM 724 C C . TYR A 1 93 ? -16.366 3.064 1.404 1.00 94.69 93 TYR A C 1
ATOM 726 O O . TYR A 1 93 ? -15.709 3.379 0.401 1.00 94.69 93 TYR A O 1
ATOM 734 N N . VAL A 1 94 ? -16.615 3.910 2.410 1.00 94.94 94 VAL A N 1
ATOM 735 C CA . VAL A 1 94 ? -15.873 5.168 2.575 1.00 94.94 94 VAL A CA 1
ATOM 736 C C . VAL A 1 94 ? -14.458 4.834 3.011 1.00 94.94 94 VAL A C 1
ATOM 738 O O . VAL A 1 94 ? -14.239 3.936 3.822 1.00 94.94 94 VAL A O 1
ATOM 741 N N . LYS A 1 95 ? -13.484 5.531 2.432 1.00 95.44 95 LYS A N 1
ATOM 742 C CA . LYS A 1 95 ? -12.069 5.216 2.594 1.00 95.44 95 LYS A CA 1
ATOM 743 C C . LYS A 1 95 ? -11.343 6.435 3.118 1.00 95.44 95 LYS A C 1
ATOM 745 O O . LYS A 1 95 ? -11.546 7.533 2.610 1.00 95.44 95 LYS A O 1
ATOM 750 N N . ALA A 1 96 ? -10.480 6.219 4.095 1.00 96.25 96 ALA A N 1
ATOM 751 C CA . ALA A 1 96 ? -9.580 7.234 4.611 1.00 96.25 96 ALA A CA 1
ATOM 752 C C . ALA A 1 96 ? -8.168 6.665 4.706 1.00 96.25 96 ALA A C 1
ATOM 754 O O . ALA A 1 96 ? -7.985 5.472 4.946 1.00 96.25 96 ALA A O 1
ATOM 755 N N . LEU A 1 97 ? -7.171 7.525 4.537 1.00 97.06 97 LEU A N 1
ATOM 756 C CA . LEU A 1 97 ? -5.772 7.206 4.775 1.00 97.06 97 LEU A CA 1
ATOM 757 C C . LEU A 1 97 ? -5.300 7.986 6.001 1.00 97.06 97 LEU A C 1
ATOM 759 O O . LEU A 1 97 ? -5.382 9.209 6.029 1.00 97.06 97 LEU A O 1
ATOM 763 N N . HIS A 1 98 ? -4.782 7.276 6.998 1.00 97.38 98 HIS A N 1
ATOM 764 C CA . HIS A 1 98 ? -4.104 7.854 8.150 1.00 97.38 98 HIS A CA 1
ATOM 765 C C . HIS A 1 98 ? -2.621 7.490 8.101 1.00 97.38 98 HIS A C 1
ATOM 767 O O . HIS A 1 98 ? -2.247 6.320 8.228 1.00 97.38 98 HIS A O 1
ATOM 773 N N . VAL A 1 99 ? -1.763 8.494 7.930 1.00 97.50 99 VAL A N 1
ATOM 774 C CA . VAL A 1 99 ? -0.309 8.314 7.958 1.00 97.50 99 VAL A CA 1
ATOM 775 C C . VAL A 1 99 ? 0.199 8.506 9.386 1.00 97.50 99 VAL A C 1
ATOM 777 O O . VAL A 1 99 ? 0.034 9.568 9.977 1.00 97.50 99 VAL A O 1
ATOM 780 N N . VAL A 1 100 ? 0.836 7.480 9.950 1.00 97.81 100 VAL A N 1
ATOM 781 C CA . VAL A 1 100 ? 1.356 7.510 11.326 1.00 97.81 100 VAL A CA 1
ATOM 782 C C . VAL A 1 100 ? 2.694 8.239 11.347 1.00 97.81 100 VAL A C 1
ATOM 784 O O . VAL A 1 100 ? 3.699 7.701 10.878 1.00 97.81 100 VAL A O 1
ATOM 787 N N . THR A 1 101 ? 2.712 9.449 11.898 1.00 96.75 101 THR A N 1
ATOM 788 C CA . THR A 1 101 ? 3.919 10.261 12.151 1.00 96.75 101 THR A CA 1
ATOM 789 C C . THR A 1 101 ? 4.312 10.289 13.629 1.00 96.75 101 THR A C 1
ATOM 791 O O . THR A 1 101 ? 5.488 10.443 13.941 1.00 96.75 101 THR A O 1
ATOM 794 N N . ASP A 1 102 ? 3.345 10.073 14.521 1.00 96.81 102 ASP A N 1
ATOM 795 C CA . ASP A 1 102 ? 3.526 9.818 15.948 1.00 96.81 102 ASP A CA 1
ATOM 796 C C . ASP A 1 102 ? 2.536 8.729 16.388 1.00 96.81 102 ASP A C 1
ATOM 798 O O . ASP A 1 102 ? 1.346 8.766 16.055 1.00 96.81 102 ASP A O 1
ATOM 802 N N . VAL A 1 103 ? 3.037 7.724 17.109 1.00 95.50 103 VAL A N 1
ATOM 803 C CA . VAL A 1 103 ? 2.259 6.535 17.487 1.00 95.50 103 VAL A CA 1
ATOM 804 C C . VAL A 1 103 ? 1.202 6.872 18.535 1.00 95.50 103 VAL A C 1
ATOM 806 O O . VAL A 1 103 ? 0.085 6.356 18.463 1.00 95.50 103 VAL A O 1
ATOM 809 N N . LEU A 1 104 ? 1.523 7.728 19.507 1.00 95.31 104 LEU A N 1
ATOM 810 C CA . LEU A 1 104 ? 0.607 8.079 20.588 1.00 95.31 104 LEU A CA 1
ATOM 811 C C . LEU A 1 104 ? -0.496 9.006 20.079 1.00 95.31 104 LEU A C 1
ATOM 813 O O . LEU A 1 104 ? -1.669 8.742 20.333 1.00 95.31 104 LEU A O 1
ATOM 817 N N . GLU A 1 105 ? -0.135 10.046 19.334 1.00 95.31 105 GLU A N 1
ATOM 818 C CA . GLU A 1 105 ? -1.095 10.958 18.712 1.00 95.31 105 GLU A CA 1
ATOM 819 C C . GLU A 1 105 ? -2.044 10.188 17.796 1.00 95.31 105 GLU A C 1
ATOM 821 O O . GLU A 1 105 ? -3.260 10.269 17.958 1.00 95.31 105 GLU A O 1
ATOM 826 N N . THR A 1 106 ? -1.498 9.348 16.911 1.00 94.50 106 THR A N 1
ATOM 827 C CA . THR A 1 106 ? -2.309 8.492 16.041 1.00 94.50 106 THR A CA 1
ATOM 828 C C . THR A 1 106 ? -3.249 7.628 16.861 1.00 94.50 106 THR A C 1
ATOM 830 O O . THR A 1 106 ? -4.445 7.609 16.597 1.00 94.50 106 THR A O 1
ATOM 833 N N . THR A 1 107 ? -2.745 6.955 17.896 1.00 92.94 107 THR A N 1
ATOM 834 C CA . THR A 1 107 ? -3.571 6.117 18.769 1.00 92.94 107 THR A CA 1
ATOM 835 C C . THR A 1 107 ? -4.766 6.887 19.330 1.00 92.94 107 THR A C 1
ATOM 837 O O . THR A 1 107 ? -5.870 6.345 19.360 1.00 92.94 107 THR A O 1
ATOM 840 N N . LEU A 1 108 ? -4.564 8.132 19.768 1.00 92.12 108 LEU A N 1
ATOM 841 C CA . LEU A 1 108 ? -5.626 8.989 20.294 1.00 92.12 108 LEU A CA 1
ATOM 842 C C . LEU A 1 108 ? -6.600 9.440 19.201 1.00 92.12 108 LEU A C 1
ATOM 844 O O . LEU A 1 108 ? -7.803 9.465 19.449 1.00 92.12 108 LEU A O 1
ATOM 848 N N . THR A 1 109 ? -6.112 9.730 17.998 1.00 91.25 109 THR A N 1
ATOM 849 C CA . THR A 1 109 ? -6.941 10.072 16.835 1.00 91.25 109 THR A CA 1
ATOM 850 C C . THR A 1 109 ? -7.823 8.900 16.409 1.00 91.25 109 THR A C 1
ATOM 852 O O . THR A 1 109 ? -9.026 9.075 16.226 1.00 91.25 109 THR A O 1
ATOM 855 N N . LEU A 1 110 ? -7.287 7.675 16.335 1.00 89.88 110 LEU A N 1
ATOM 856 C CA . LEU A 1 110 ? -8.070 6.491 15.952 1.00 89.88 110 LEU A CA 1
ATOM 857 C C . LEU A 1 110 ? -9.216 6.202 16.942 1.00 89.88 110 LEU A C 1
ATOM 859 O O . LEU A 1 110 ? -10.273 5.718 16.534 1.00 89.88 110 LEU A O 1
ATOM 863 N N . ARG A 1 111 ? -9.069 6.567 18.225 1.00 89.50 111 ARG A N 1
ATOM 864 C CA . ARG A 1 111 ? -10.154 6.450 19.221 1.00 89.50 111 ARG A CA 1
ATOM 865 C C . ARG A 1 111 ? -11.372 7.304 18.887 1.00 89.50 111 ARG A C 1
ATOM 867 O O . ARG A 1 111 ? -12.480 6.919 19.256 1.00 89.50 111 ARG A O 1
ATOM 874 N N . GLN A 1 112 ? -11.172 8.437 18.211 1.00 88.38 112 GLN A N 1
ATOM 875 C CA . GLN A 1 112 ? -12.237 9.390 17.883 1.00 88.38 112 GLN A CA 1
ATOM 876 C C . GLN A 1 112 ? -13.203 8.855 16.820 1.00 88.38 112 GLN A C 1
ATOM 878 O O . GLN A 1 112 ? -14.316 9.361 16.705 1.00 88.38 112 GLN A O 1
ATOM 883 N N . TYR A 1 113 ? -12.827 7.806 16.083 1.00 86.69 113 TYR A N 1
ATOM 884 C CA . TYR A 1 113 ? -13.741 7.114 15.180 1.00 86.69 113 TYR A CA 1
ATOM 885 C C . TYR A 1 113 ? -14.796 6.354 15.994 1.00 86.69 113 TYR A C 1
ATOM 887 O O . TYR A 1 113 ? -14.510 5.334 16.626 1.00 86.69 113 TYR A O 1
ATOM 895 N N . THR A 1 114 ? -16.028 6.858 15.993 1.00 81.25 114 THR A N 1
ATOM 896 C CA . THR A 1 114 ? -17.147 6.306 16.776 1.00 81.25 114 THR A CA 1
ATOM 897 C C . THR A 1 114 ? -18.036 5.348 15.986 1.00 81.25 114 THR A C 1
ATOM 899 O O . THR A 1 114 ? -18.850 4.652 16.587 1.00 81.25 114 THR A O 1
ATOM 902 N N . HIS A 1 115 ? -17.887 5.275 14.660 1.00 79.62 115 HIS A N 1
ATOM 903 C CA . HIS A 1 115 ? -18.686 4.372 13.836 1.00 79.62 115 HIS A CA 1
ATOM 904 C C . HIS A 1 115 ? -18.289 2.914 14.098 1.00 79.62 115 HIS A C 1
ATOM 906 O O . HIS A 1 115 ? -17.168 2.507 13.788 1.00 79.62 115 HIS A O 1
ATOM 912 N N . GLU A 1 116 ? -19.226 2.111 14.611 1.00 80.50 116 GLU A N 1
ATOM 913 C CA . GLU A 1 116 ? -19.037 0.679 14.919 1.00 80.50 116 GLU A CA 1
ATOM 914 C C . GLU A 1 116 ? -18.634 -0.169 13.694 1.00 80.50 116 GLU A C 1
ATOM 916 O O . GLU A 1 116 ? -18.093 -1.273 13.819 1.00 80.50 116 GLU A O 1
ATOM 921 N N . GLN A 1 117 ? -18.888 0.359 12.496 1.00 85.38 117 GLN A N 1
ATOM 922 C CA . GLN A 1 117 ? -18.549 -0.240 11.207 1.00 85.38 117 GLN A CA 1
ATOM 923 C C . GLN A 1 117 ? -17.206 0.251 10.633 1.00 85.38 117 GLN A C 1
ATOM 925 O O . GLN A 1 117 ? -16.908 -0.002 9.466 1.00 85.38 117 GLN A O 1
ATOM 930 N N . THR A 1 118 ? -16.384 0.944 11.429 1.00 94.06 118 THR A N 1
ATOM 931 C CA . THR A 1 118 ? -15.023 1.319 11.017 1.00 94.06 118 THR A CA 1
ATOM 932 C C . THR A 1 118 ? -14.081 0.129 11.146 1.00 94.06 118 THR A C 1
ATOM 934 O O . THR A 1 118 ? -13.985 -0.483 12.214 1.00 94.06 118 THR A O 1
ATOM 937 N N . VAL A 1 119 ? -13.344 -0.163 10.078 1.00 96.88 119 VAL A N 1
ATOM 938 C CA . VAL A 1 119 ? -12.279 -1.167 10.051 1.00 96.88 119 VAL A CA 1
ATOM 939 C C . VAL A 1 119 ? -10.949 -0.485 9.755 1.00 96.88 119 VAL A C 1
ATOM 941 O O . VAL A 1 119 ? -10.821 0.246 8.775 1.00 96.88 119 VAL A O 1
ATOM 944 N N . PHE A 1 120 ? -9.947 -0.736 10.593 1.00 98.06 120 PHE A N 1
ATOM 945 C CA . PHE A 1 120 ? -8.589 -0.235 10.403 1.00 98.06 120 PHE A CA 1
ATOM 946 C C . PHE A 1 120 ? -7.741 -1.293 9.705 1.00 98.06 120 PHE A C 1
ATOM 948 O O . PHE A 1 120 ? -7.687 -2.438 10.149 1.00 98.06 120 PHE A O 1
ATOM 955 N N . MET A 1 121 ? -7.070 -0.922 8.620 1.00 98.31 121 MET A N 1
ATOM 956 C CA . MET A 1 121 ? -6.240 -1.833 7.833 1.00 98.31 121 MET A CA 1
ATOM 957 C C . MET A 1 121 ? -4.788 -1.386 7.840 1.00 98.31 121 MET A C 1
ATOM 959 O O . MET A 1 121 ? -4.514 -0.211 7.616 1.00 98.31 121 MET A O 1
ATOM 963 N N . THR A 1 122 ? -3.842 -2.300 8.042 1.00 98.00 122 THR A N 1
ATOM 964 C CA . THR A 1 122 ? -2.414 -1.962 7.946 1.00 98.00 122 THR A CA 1
ATOM 965 C C . THR A 1 122 ? -1.559 -3.147 7.510 1.00 98.00 122 THR A C 1
ATOM 967 O O . THR A 1 122 ? -1.908 -4.305 7.748 1.00 98.00 122 THR A O 1
ATOM 970 N N . SER A 1 123 ? -0.434 -2.834 6.864 1.00 97.00 123 SER A N 1
ATOM 971 C CA . SER A 1 123 ? 0.607 -3.798 6.518 1.00 97.00 123 SER A CA 1
ATOM 972 C C . SER A 1 123 ? 1.704 -3.792 7.583 1.00 97.00 123 SER A C 1
ATOM 974 O O . SER A 1 123 ? 2.263 -2.742 7.926 1.00 97.00 123 SER A O 1
ATOM 976 N N . VAL A 1 124 ? 2.009 -4.974 8.108 1.00 97.69 124 VAL A N 1
ATOM 977 C CA . VAL A 1 124 ? 2.927 -5.190 9.221 1.00 97.69 124 VAL A CA 1
ATOM 978 C C . VAL A 1 124 ? 4.271 -5.714 8.716 1.00 97.69 124 VAL A C 1
ATOM 980 O O . VAL A 1 124 ? 4.365 -6.692 7.976 1.00 97.69 124 VAL A O 1
ATOM 983 N N . MET A 1 125 ? 5.340 -5.067 9.152 1.00 95.81 125 MET 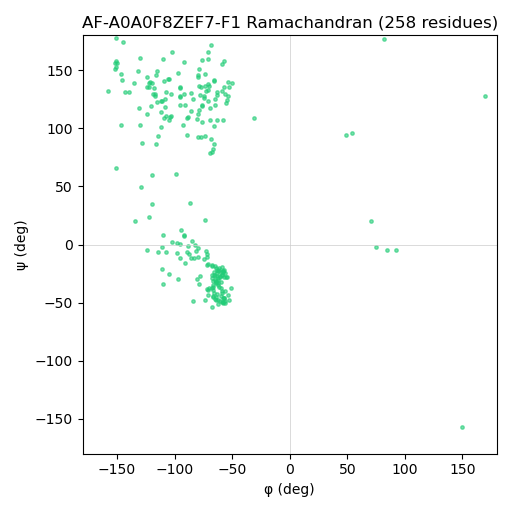A N 1
ATOM 984 C CA . MET A 1 125 ? 6.732 -5.423 8.903 1.00 95.81 125 MET A CA 1
ATOM 985 C C . MET A 1 125 ? 7.481 -5.423 10.235 1.00 95.81 125 MET A C 1
ATOM 987 O O . MET A 1 125 ? 7.062 -4.748 11.175 1.00 95.81 125 MET A O 1
ATOM 991 N N . ASP A 1 126 ? 8.633 -6.091 10.308 1.00 95.19 126 ASP A N 1
ATOM 992 C CA . ASP A 1 126 ? 9.443 -6.130 11.538 1.00 95.19 126 ASP A CA 1
ATOM 993 C C . ASP A 1 126 ? 9.709 -4.729 12.113 1.00 95.19 126 ASP A C 1
ATOM 995 O O . ASP A 1 126 ? 9.646 -4.511 13.320 1.00 95.19 126 ASP A O 1
ATOM 999 N N . VAL A 1 127 ? 9.930 -3.748 11.233 1.00 93.81 127 VAL A N 1
ATOM 1000 C CA . VAL A 1 127 ? 10.241 -2.359 11.601 1.00 93.81 127 VAL A CA 1
ATOM 1001 C C . VAL A 1 127 ? 9.064 -1.570 12.184 1.00 93.81 127 VAL A C 1
ATOM 1003 O O . VAL A 1 127 ? 9.295 -0.519 12.772 1.00 93.81 127 VAL A O 1
ATOM 1006 N N . ASN A 1 128 ? 7.815 -2.017 12.003 1.00 96.12 128 ASN A N 1
ATOM 1007 C CA . ASN A 1 128 ? 6.619 -1.309 12.484 1.00 96.12 128 ASN A CA 1
ATOM 1008 C C . ASN A 1 128 ? 5.717 -2.154 13.404 1.00 96.12 128 ASN A C 1
ATOM 1010 O O . ASN A 1 128 ? 4.752 -1.624 13.960 1.00 96.12 128 ASN A O 1
ATOM 1014 N N . ALA A 1 129 ? 6.029 -3.440 13.595 1.00 97.50 129 ALA A N 1
ATOM 1015 C CA . ALA A 1 129 ? 5.175 -4.381 14.312 1.00 97.50 129 ALA A CA 1
ATOM 1016 C C . ALA A 1 129 ? 4.860 -3.927 15.744 1.00 97.50 129 ALA A C 1
ATOM 1018 O O . ALA A 1 129 ? 3.700 -3.933 16.152 1.00 97.50 129 ALA A O 1
ATOM 1019 N N . GLU A 1 130 ? 5.864 -3.475 16.497 1.00 96.69 130 GLU A N 1
ATOM 1020 C CA . GLU A 1 130 ? 5.670 -3.047 17.887 1.00 96.69 130 GLU A CA 1
ATOM 1021 C C . GLU A 1 130 ? 4.806 -1.786 18.013 1.00 96.69 130 GLU A C 1
ATOM 1023 O O . GLU A 1 130 ? 3.997 -1.675 18.936 1.00 96.69 130 GLU A O 1
ATOM 1028 N N . ASP A 1 131 ? 4.902 -0.851 17.070 1.00 97.12 131 ASP A N 1
ATOM 1029 C CA . ASP A 1 131 ? 4.064 0.348 17.085 1.00 97.12 131 ASP A CA 1
ATOM 1030 C C . ASP A 1 131 ? 2.611 0.023 16.731 1.00 97.12 131 ASP A C 1
ATOM 1032 O O . ASP A 1 131 ? 1.687 0.512 17.385 1.00 97.12 131 ASP A O 1
ATOM 1036 N N . ILE A 1 132 ? 2.394 -0.892 15.784 1.00 98.12 132 ILE A N 1
ATOM 1037 C CA . ILE A 1 132 ? 1.060 -1.409 15.458 1.00 98.12 132 ILE A CA 1
ATOM 1038 C C . ILE A 1 132 ? 0.453 -2.144 16.660 1.00 98.12 132 ILE A C 1
ATOM 1040 O O . ILE A 1 132 ? -0.706 -1.905 17.007 1.00 98.12 132 ILE A O 1
ATOM 1044 N N . ARG A 1 133 ? 1.232 -2.963 17.379 1.00 97.94 133 ARG A N 1
ATOM 1045 C CA . ARG A 1 133 ? 0.780 -3.630 18.614 1.00 97.94 133 ARG A CA 1
ATOM 1046 C C . ARG A 1 133 ? 0.345 -2.640 19.691 1.00 97.94 133 ARG A C 1
ATOM 1048 O O . ARG A 1 133 ? -0.681 -2.873 20.332 1.00 97.94 133 ARG A O 1
ATOM 1055 N N . LYS A 1 134 ? 1.079 -1.538 19.889 1.00 96.75 134 LYS A N 1
ATOM 1056 C CA . LYS A 1 134 ? 0.689 -0.470 20.830 1.00 96.75 134 LYS A CA 1
ATOM 1057 C C . LYS A 1 134 ? -0.637 0.168 20.420 1.00 96.75 134 LYS A C 1
ATOM 1059 O O . LYS A 1 134 ? -1.533 0.268 21.259 1.00 96.75 134 LYS A O 1
ATOM 1064 N N . MET A 1 135 ? -0.788 0.530 19.142 1.00 97.69 135 MET A N 1
ATOM 1065 C CA . MET A 1 135 ? -2.026 1.121 18.617 1.00 97.69 135 MET A CA 1
ATOM 1066 C C . MET A 1 135 ? -3.229 0.196 18.838 1.00 97.69 135 MET A C 1
ATOM 1068 O O . MET A 1 135 ? -4.250 0.651 19.353 1.00 97.69 135 MET A O 1
ATOM 1072 N N . ILE A 1 136 ? -3.094 -1.100 18.532 1.00 97.75 136 ILE A N 1
ATOM 1073 C CA . ILE A 1 136 ? -4.145 -2.112 18.737 1.00 97.75 136 ILE A CA 1
ATOM 1074 C C . ILE A 1 136 ? -4.457 -2.285 20.225 1.00 97.75 136 ILE A C 1
ATOM 1076 O O . ILE A 1 136 ? -5.620 -2.254 20.624 1.00 97.75 136 ILE A O 1
ATOM 1080 N N . HIS A 1 137 ? -3.430 -2.430 21.069 1.00 97.00 137 HIS A N 1
ATOM 1081 C CA . HIS A 1 137 ? -3.605 -2.612 22.510 1.00 97.00 137 HIS A CA 1
ATOM 1082 C C . HIS A 1 137 ? -4.348 -1.441 23.163 1.00 97.00 137 HIS A C 1
ATOM 1084 O O . HIS A 1 137 ? -5.093 -1.643 24.120 1.00 97.00 137 HIS A O 1
ATOM 1090 N N . MET A 1 138 ? -4.164 -0.227 22.646 1.00 96.06 138 MET A N 1
ATOM 1091 C CA . MET A 1 138 ? -4.823 0.982 23.131 1.00 96.06 138 MET A CA 1
ATOM 1092 C C . MET A 1 138 ? -6.191 1.249 22.477 1.00 96.06 138 MET A C 1
ATOM 1094 O O . MET A 1 138 ? -6.897 2.146 22.940 1.00 96.06 138 MET A O 1
ATOM 1098 N N . ASN A 1 139 ? -6.571 0.483 21.452 1.00 95.62 139 ASN A N 1
ATOM 1099 C CA . ASN A 1 139 ? -7.818 0.593 20.687 1.00 95.62 139 ASN A CA 1
ATOM 1100 C C . ASN A 1 139 ? -8.520 -0.774 20.585 1.00 95.62 139 ASN A C 1
ATOM 1102 O O . ASN A 1 139 ? -8.877 -1.224 19.495 1.00 95.62 139 ASN A O 1
ATOM 1106 N N . GLN A 1 140 ? -8.682 -1.470 21.717 1.00 95.88 140 GLN A N 1
ATOM 1107 C CA . GLN A 1 140 ? -9.250 -2.831 21.751 1.00 95.88 140 GLN A CA 1
ATOM 1108 C C . GLN A 1 140 ? -10.734 -2.888 21.361 1.00 95.88 140 GLN A C 1
ATOM 1110 O O . GLN A 1 140 ? -11.238 -3.957 21.029 1.00 95.88 140 GLN A O 1
ATOM 1115 N N . ASP A 1 141 ? -11.427 -1.749 21.387 1.00 93.94 141 ASP A N 1
ATOM 1116 C CA . ASP A 1 141 ? -12.806 -1.584 20.926 1.00 93.94 141 ASP A CA 1
ATOM 1117 C C . ASP A 1 141 ? -12.922 -1.447 19.396 1.00 93.94 141 ASP A C 1
ATOM 1119 O O . ASP A 1 141 ? -14.026 -1.513 18.859 1.00 93.94 141 ASP A O 1
ATOM 1123 N N . LYS A 1 142 ? -11.805 -1.263 18.679 1.00 94.81 142 LYS A N 1
ATOM 1124 C CA . LYS A 1 142 ? -11.779 -1.073 17.220 1.00 94.81 142 LYS A CA 1
ATOM 1125 C C . LYS A 1 142 ? -11.482 -2.371 16.483 1.00 94.81 142 LYS A C 1
ATOM 1127 O O . LYS A 1 142 ? -10.693 -3.175 16.969 1.00 94.81 142 LYS A O 1
ATOM 1132 N N . LYS A 1 143 ? -12.040 -2.548 15.283 1.00 97.19 143 LYS A N 1
ATOM 1133 C CA . LYS A 1 143 ? -11.764 -3.702 14.409 1.00 97.19 143 LYS A CA 1
ATOM 1134 C C . LYS A 1 143 ? -10.525 -3.452 13.553 1.00 97.19 143 LYS A C 1
ATOM 1136 O O . LYS A 1 143 ? -10.442 -2.422 12.888 1.00 97.19 143 LYS A O 1
ATOM 1141 N N . TRP A 1 144 ? -9.605 -4.408 13.530 1.00 98.25 144 TRP A N 1
ATOM 1142 C CA . TRP A 1 144 ? -8.366 -4.343 12.758 1.00 98.25 144 TRP A CA 1
ATOM 1143 C C . TRP A 1 144 ? -8.262 -5.506 11.778 1.00 98.25 144 TRP A C 1
ATOM 1145 O O . TRP A 1 144 ? -8.557 -6.646 12.132 1.00 98.25 144 TRP A O 1
ATOM 1155 N N . VAL A 1 145 ? -7.781 -5.221 10.571 1.00 98.44 145 VAL A N 1
ATOM 1156 C CA . VAL A 1 145 ? -7.398 -6.218 9.569 1.00 98.44 145 VAL A CA 1
ATOM 1157 C C . VAL A 1 145 ? -5.928 -6.018 9.243 1.00 98.44 145 VAL A C 1
ATOM 1159 O O . VAL A 1 145 ? -5.517 -4.944 8.801 1.00 98.44 145 VAL A O 1
ATOM 1162 N N . LEU A 1 146 ? -5.131 -7.048 9.493 1.00 98.44 146 LEU A N 1
ATOM 1163 C CA . LEU A 1 146 ? -3.684 -7.012 9.334 1.00 98.44 146 LEU A CA 1
ATOM 1164 C C . LEU A 1 146 ? -3.250 -7.992 8.252 1.00 98.44 146 LEU A C 1
ATOM 1166 O O . LEU A 1 146 ? -3.812 -9.073 8.110 1.00 98.44 146 LEU A O 1
ATOM 1170 N N . SER A 1 147 ? -2.207 -7.619 7.528 1.00 97.56 147 SER A N 1
ATOM 1171 C CA . SER A 1 147 ? -1.420 -8.516 6.685 1.00 97.56 147 SER A CA 1
ATOM 1172 C C . SER A 1 147 ? 0.034 -8.066 6.747 1.00 97.56 147 SER A C 1
ATOM 1174 O O . SER A 1 147 ? 0.320 -7.021 7.330 1.00 97.56 147 SER A O 1
ATOM 1176 N N . GLY A 1 148 ? 0.966 -8.802 6.152 1.00 95.56 148 GLY A N 1
ATOM 1177 C CA . GLY A 1 148 ? 2.355 -8.366 6.098 1.00 95.56 148 GLY A CA 1
ATOM 1178 C C . GLY A 1 148 ? 3.362 -9.502 6.077 1.00 95.56 148 GLY A C 1
ATOM 1179 O O . GLY A 1 148 ? 3.053 -10.619 5.676 1.00 95.56 148 GLY A O 1
ATOM 1180 N N . TYR A 1 149 ? 4.581 -9.189 6.506 1.00 93.94 149 TYR A N 1
ATOM 1181 C CA . TYR A 1 149 ? 5.755 -10.060 6.384 1.00 93.94 149 TYR A CA 1
ATOM 1182 C C . TYR A 1 149 ? 6.236 -10.631 7.724 1.00 93.94 149 TYR A C 1
ATOM 1184 O O . TYR A 1 149 ? 7.306 -11.230 7.782 1.00 93.94 149 TYR A O 1
ATOM 1192 N N . VAL A 1 150 ? 5.470 -10.424 8.796 1.00 96.75 150 VAL A N 1
ATOM 1193 C CA . VAL A 1 150 ? 5.785 -10.926 10.142 1.00 96.75 150 VAL A CA 1
ATOM 1194 C C . VAL A 1 150 ? 4.945 -12.155 10.483 1.00 96.75 150 VAL A C 1
ATOM 1196 O O . VAL A 1 150 ? 3.944 -12.427 9.823 1.00 96.75 150 VAL A O 1
ATOM 1199 N N . ASP A 1 151 ? 5.332 -12.876 11.537 1.00 96.69 151 ASP A N 1
ATOM 1200 C CA . ASP A 1 151 ? 4.563 -14.015 12.047 1.00 96.69 151 ASP A CA 1
ATOM 1201 C C . ASP A 1 151 ? 3.192 -13.552 12.598 1.00 96.69 151 ASP A C 1
ATOM 1203 O O . ASP A 1 151 ? 3.152 -12.764 13.555 1.00 96.69 151 ASP A O 1
ATOM 1207 N N . PRO A 1 152 ? 2.061 -14.046 12.052 1.00 97.25 152 PRO A N 1
ATOM 1208 C CA . PRO A 1 152 ? 0.720 -13.704 12.529 1.00 97.25 152 PRO A CA 1
ATOM 1209 C C . PRO A 1 152 ? 0.493 -14.015 14.015 1.00 97.25 152 PRO A C 1
ATOM 1211 O O . PRO A 1 152 ? -0.306 -13.342 14.676 1.00 97.25 152 PRO A O 1
ATOM 1214 N N . GLU A 1 153 ? 1.197 -15.007 14.579 1.00 97.44 153 GLU A N 1
ATOM 1215 C CA . GLU A 1 153 ? 1.063 -15.391 15.990 1.00 97.44 153 GLU A CA 1
ATOM 1216 C C . GLU A 1 153 ? 1.404 -14.231 16.941 1.00 97.44 153 GLU A C 1
ATOM 1218 O O . GLU A 1 153 ? 0.854 -14.166 18.042 1.00 97.44 153 GLU A O 1
ATOM 1223 N N . MET A 1 154 ? 2.204 -13.246 16.501 1.00 97.00 154 MET A N 1
ATOM 1224 C CA . MET A 1 154 ? 2.495 -12.020 17.261 1.00 97.00 154 MET A CA 1
ATOM 1225 C C . MET A 1 154 ? 1.243 -11.209 17.630 1.00 97.00 154 MET A C 1
ATOM 1227 O O . MET A 1 154 ? 1.281 -10.413 18.576 1.00 97.00 154 MET A O 1
ATOM 1231 N N . PHE A 1 155 ? 0.140 -11.387 16.897 1.00 97.88 155 PHE A N 1
ATOM 1232 C CA . PHE A 1 155 ? -1.105 -10.636 17.070 1.00 97.88 155 PHE A CA 1
ATOM 1233 C C . PHE A 1 155 ? -2.263 -11.476 17.618 1.00 97.88 155 PHE A C 1
ATOM 1235 O O . PHE A 1 155 ? -3.326 -10.929 17.909 1.00 97.88 155 PHE A O 1
ATOM 1242 N N . LYS A 1 156 ? -2.064 -12.777 17.846 1.00 96.69 156 LYS A N 1
ATOM 1243 C CA . LYS A 1 156 ? -3.120 -13.720 18.250 1.00 96.69 156 LYS A CA 1
ATOM 1244 C C . LYS A 1 156 ? -3.800 -13.385 19.576 1.00 96.69 156 LYS A C 1
ATOM 1246 O O . LYS A 1 156 ? -4.960 -13.739 19.778 1.00 96.69 156 LYS A O 1
ATOM 1251 N N . GLN A 1 157 ? -3.112 -12.693 20.489 1.00 97.38 157 GLN A N 1
ATOM 1252 C CA . GLN A 1 157 ? -3.727 -12.241 21.742 1.00 97.38 157 GLN A CA 1
ATOM 1253 C C . GLN A 1 157 ? -4.813 -11.165 21.552 1.00 97.38 157 GLN A C 1
ATOM 1255 O O . GLN A 1 157 ? -5.609 -10.944 22.467 1.00 97.38 157 GLN A O 1
ATOM 1260 N N . TYR A 1 158 ? -4.857 -10.477 20.406 1.00 98.06 158 TYR A N 1
ATOM 1261 C CA . TYR A 1 158 ? -5.795 -9.385 20.154 1.00 98.06 158 TYR A CA 1
ATOM 1262 C C . TYR A 1 158 ? -7.058 -9.907 19.464 1.00 98.06 158 TYR A C 1
ATOM 1264 O O . TYR A 1 158 ? -7.081 -10.151 18.264 1.00 98.06 158 TYR A O 1
ATOM 1272 N N . LYS A 1 159 ? -8.150 -10.045 20.223 1.00 97.56 159 LYS A N 1
ATOM 1273 C CA . LYS A 1 159 ? -9.438 -10.557 19.707 1.00 97.56 159 LYS A CA 1
ATOM 1274 C C . LYS A 1 159 ? -10.093 -9.660 18.654 1.00 97.56 159 LYS A C 1
ATOM 1276 O O . LYS A 1 159 ? -11.000 -10.095 17.958 1.00 97.56 159 LYS A O 1
ATOM 1281 N N . ASN A 1 160 ? -9.676 -8.402 18.592 1.00 97.06 160 ASN A N 1
ATOM 1282 C CA . ASN A 1 160 ? -10.175 -7.398 17.666 1.00 97.06 160 ASN A CA 1
ATOM 1283 C C . ASN A 1 160 ? -9.354 -7.320 16.364 1.00 97.06 160 ASN A C 1
ATOM 1285 O O . ASN A 1 160 ? -9.574 -6.414 15.562 1.00 97.06 160 ASN A O 1
ATOM 1289 N N . VAL A 1 161 ? -8.416 -8.251 16.165 1.00 98.44 161 VAL A N 1
ATOM 1290 C CA . VAL A 1 161 ? -7.576 -8.369 14.972 1.00 98.44 161 VAL A CA 1
ATOM 1291 C C . VAL A 1 161 ? -8.017 -9.569 14.142 1.00 98.44 161 VAL A C 1
ATOM 1293 O O . VAL A 1 161 ? -8.131 -10.682 14.649 1.00 98.44 161 VAL A O 1
ATOM 1296 N N . THR A 1 162 ? -8.196 -9.342 12.846 1.00 98.38 162 THR A N 1
ATOM 1297 C CA . THR A 1 162 ? -8.267 -10.385 11.822 1.00 98.38 162 THR A CA 1
ATOM 1298 C C . THR A 1 162 ? -6.987 -10.333 11.003 1.00 98.38 162 THR A C 1
ATOM 1300 O O . THR A 1 162 ? -6.629 -9.278 10.484 1.00 98.38 162 THR A O 1
ATOM 1303 N N . TRP A 1 163 ? -6.276 -11.451 10.905 1.00 98.38 163 TRP A N 1
ATOM 1304 C CA . TRP A 1 163 ? -5.111 -11.558 10.032 1.00 98.38 163 TRP A CA 1
ATOM 1305 C C . TRP A 1 163 ? -5.520 -12.172 8.696 1.00 98.38 163 TRP A C 1
ATOM 1307 O O . TRP A 1 163 ? -6.219 -13.183 8.694 1.00 98.38 163 TRP A O 1
ATOM 1317 N N . ILE A 1 164 ? -5.057 -11.591 7.591 1.00 97.81 164 ILE A N 1
ATOM 1318 C CA . ILE A 1 164 ? -5.228 -12.134 6.241 1.00 97.81 164 ILE A CA 1
ATOM 1319 C C . ILE A 1 164 ? -3.866 -12.404 5.600 1.00 97.81 164 ILE A C 1
ATOM 1321 O O . ILE A 1 164 ? -2.935 -11.597 5.703 1.00 97.81 164 ILE A O 1
ATOM 1325 N N . ASN A 1 165 ? -3.737 -13.528 4.899 1.00 95.69 165 ASN A N 1
ATOM 1326 C CA . ASN A 1 165 ? -2.494 -13.903 4.212 1.00 95.69 165 ASN A CA 1
ATOM 1327 C C . ASN A 1 165 ? -2.453 -13.408 2.768 1.00 95.69 165 ASN A C 1
ATOM 1329 O O . ASN A 1 165 ? -1.394 -13.381 2.143 1.00 95.69 165 ASN A O 1
ATOM 1333 N N . SER A 1 166 ? -3.603 -13.019 2.223 1.00 94.94 166 SER A N 1
ATOM 1334 C CA . SER A 1 166 ? -3.698 -12.512 0.866 1.00 94.94 166 SER A CA 1
ATOM 1335 C C . SER A 1 166 ? -4.847 -11.525 0.711 1.00 94.94 166 SER A C 1
ATOM 1337 O O . SER A 1 166 ? -5.829 -11.546 1.447 1.00 94.94 166 SER A O 1
ATOM 1339 N N . VAL A 1 167 ? -4.747 -10.683 -0.316 1.00 94.31 167 VAL A N 1
ATOM 1340 C CA . VAL A 1 167 ? -5.822 -9.768 -0.728 1.00 94.31 167 VAL A CA 1
ATOM 1341 C C . VAL A 1 167 ? -7.108 -10.533 -1.085 1.00 94.31 167 VAL A C 1
ATOM 1343 O O . VAL A 1 167 ? -8.189 -9.980 -0.948 1.00 94.31 167 VAL A O 1
ATOM 1346 N N . ALA A 1 168 ? -7.023 -11.802 -1.502 1.00 94.31 168 ALA A N 1
ATOM 1347 C CA . ALA A 1 168 ? -8.194 -12.614 -1.839 1.00 94.31 168 ALA A CA 1
ATOM 1348 C C . ALA A 1 168 ? -9.081 -12.939 -0.621 1.00 94.31 168 ALA A C 1
ATOM 1350 O O . ALA A 1 168 ? -10.294 -13.051 -0.774 1.00 94.31 168 ALA A O 1
ATOM 1351 N N . GLU A 1 169 ? -8.497 -13.021 0.578 1.00 96.75 169 GLU A N 1
ATOM 1352 C CA . GLU A 1 169 ? -9.209 -13.295 1.841 1.00 96.75 169 GLU A CA 1
ATOM 1353 C C . GLU A 1 169 ? -10.045 -12.099 2.326 1.00 96.75 169 GLU A C 1
ATOM 1355 O O . GLU A 1 169 ? -10.813 -12.212 3.276 1.00 96.75 169 GLU A O 1
ATOM 1360 N N . LEU A 1 170 ? -9.958 -10.939 1.666 1.00 95.44 170 LEU A N 1
ATOM 1361 C CA . LEU A 1 170 ? -10.796 -9.786 2.005 1.00 95.44 170 LEU A CA 1
ATOM 1362 C C . LEU A 1 170 ? -12.290 -10.054 1.799 1.00 95.44 170 LEU A C 1
ATOM 1364 O O . LEU A 1 170 ? -13.105 -9.442 2.488 1.00 95.44 170 LEU A O 1
ATOM 1368 N N . GLY A 1 171 ? -12.646 -10.996 0.920 1.00 94.38 171 GLY A N 1
ATOM 1369 C CA . GLY A 1 171 ? -14.028 -11.450 0.754 1.00 94.38 171 GLY A CA 1
ATOM 1370 C C . GLY A 1 171 ? -14.613 -12.138 1.994 1.00 94.38 171 GLY A C 1
ATOM 1371 O O . GLY A 1 171 ? -15.830 -12.166 2.137 1.00 94.38 171 GLY A O 1
ATOM 1372 N N . ASP A 1 172 ? -13.773 -12.634 2.908 1.00 95.06 172 ASP A N 1
ATOM 1373 C CA . ASP A 1 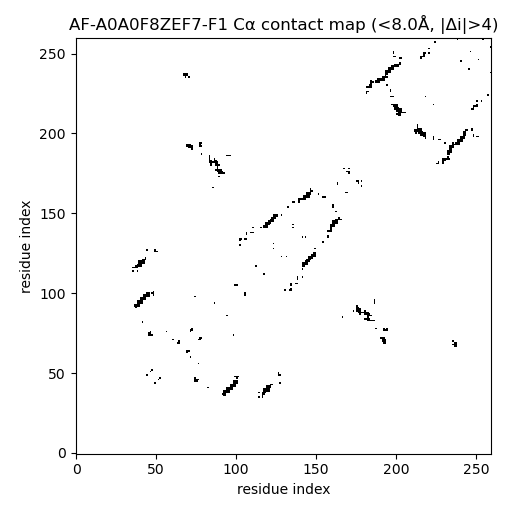172 ? -14.214 -13.235 4.176 1.00 95.06 172 ASP A CA 1
ATOM 1374 C C . ASP A 1 172 ? -14.427 -12.183 5.279 1.00 95.06 172 ASP A C 1
ATOM 1376 O O . ASP A 1 172 ? -14.980 -12.479 6.340 1.00 95.06 172 ASP A O 1
ATOM 1380 N N . VAL A 1 173 ? -13.969 -10.950 5.044 1.00 95.06 173 VAL A N 1
ATOM 1381 C CA . VAL A 1 173 ? -13.957 -9.861 6.031 1.00 95.06 173 VAL A CA 1
ATOM 1382 C C . VAL A 1 173 ? -14.963 -8.762 5.692 1.00 95.06 173 VAL A C 1
ATOM 1384 O O . VAL A 1 173 ? -15.528 -8.144 6.596 1.00 95.06 173 VAL A O 1
ATOM 1387 N N . PHE A 1 174 ? -15.176 -8.495 4.404 1.00 94.69 174 PHE A N 1
ATOM 1388 C CA . PHE A 1 174 ? -15.975 -7.375 3.918 1.00 94.69 174 PHE A CA 1
ATOM 1389 C C . PHE A 1 174 ? -17.174 -7.854 3.095 1.00 94.69 174 PHE A C 1
ATOM 1391 O O . PHE A 1 174 ? -17.014 -8.591 2.126 1.00 94.69 174 PHE A O 1
ATOM 1398 N N . ASP A 1 175 ? -18.366 -7.353 3.429 1.00 91.31 175 ASP A N 1
ATOM 1399 C CA . ASP A 1 175 ? -19.623 -7.706 2.752 1.00 91.31 175 ASP A CA 1
ATOM 1400 C C . ASP A 1 175 ? -19.653 -7.271 1.275 1.00 91.31 175 ASP A C 1
ATOM 1402 O O . ASP A 1 175 ? -20.283 -7.918 0.438 1.00 91.31 175 ASP A O 1
ATOM 1406 N N . TYR A 1 176 ? -18.976 -6.165 0.944 1.00 89.81 176 TYR A N 1
ATOM 1407 C CA . TYR A 1 176 ? -18.915 -5.613 -0.414 1.00 89.81 176 TYR A CA 1
ATOM 1408 C C . TYR A 1 176 ? -17.484 -5.650 -0.954 1.00 89.81 176 TYR A C 1
ATOM 1410 O O . TYR A 1 176 ? -16.738 -4.672 -0.863 1.00 89.81 176 TYR A O 1
ATOM 1418 N N . TRP A 1 177 ? -17.130 -6.792 -1.537 1.00 94.19 177 TRP A N 1
ATOM 1419 C CA . TRP A 1 177 ? -15.817 -7.089 -2.101 1.00 94.19 177 TRP A CA 1
ATOM 1420 C C . TRP A 1 177 ? -15.896 -7.348 -3.611 1.00 94.19 177 TRP A C 1
ATOM 1422 O O . TRP A 1 177 ? -16.695 -8.168 -4.064 1.00 94.19 177 TRP A O 1
ATOM 1432 N N . ASP A 1 178 ? -15.041 -6.679 -4.387 1.00 95.88 178 ASP A N 1
ATOM 1433 C CA . ASP A 1 178 ? -14.863 -6.934 -5.818 1.00 95.88 178 ASP A CA 1
ATOM 1434 C C . ASP A 1 178 ? -13.471 -7.541 -6.086 1.00 95.88 178 ASP A C 1
ATOM 1436 O O . ASP A 1 178 ? -12.479 -6.807 -6.154 1.00 95.88 178 ASP A O 1
ATOM 1440 N N . PRO A 1 179 ? -13.351 -8.867 -6.296 1.00 92.69 179 PRO A N 1
ATOM 1441 C CA . PRO A 1 179 ? -12.061 -9.499 -6.566 1.00 92.69 179 PRO A CA 1
ATOM 1442 C C . PRO A 1 179 ? -11.419 -9.012 -7.872 1.00 92.69 179 PRO A C 1
ATOM 1444 O O . PRO A 1 179 ? -10.194 -9.083 -8.006 1.00 92.69 179 PRO A O 1
ATOM 1447 N N . LEU A 1 180 ? -12.203 -8.472 -8.809 1.00 91.38 180 LEU A N 1
ATOM 1448 C CA . LEU A 1 180 ? -11.739 -7.924 -10.085 1.00 91.38 180 LEU A CA 1
ATOM 1449 C C . LEU A 1 180 ? -11.530 -6.405 -10.038 1.00 91.38 180 LEU A C 1
ATOM 1451 O O . LEU A 1 180 ? -11.082 -5.823 -11.028 1.00 91.38 180 LEU A O 1
ATOM 1455 N N . GLY A 1 181 ? -11.778 -5.774 -8.885 1.00 91.69 181 GLY A N 1
ATOM 1456 C CA . GLY A 1 181 ? -11.569 -4.347 -8.679 1.00 91.69 181 GLY A CA 1
ATOM 1457 C C . GLY A 1 181 ? -10.141 -3.944 -9.045 1.00 91.69 181 GLY A C 1
ATOM 1458 O O . GLY A 1 181 ? -9.167 -4.567 -8.593 1.00 91.69 181 GLY A O 1
ATOM 1459 N N . LYS A 1 182 ? -10.024 -2.924 -9.900 1.00 91.62 182 LYS A N 1
ATOM 1460 C CA . LYS A 1 182 ? -8.745 -2.343 -10.333 1.00 91.62 182 LYS A CA 1
ATOM 1461 C C . LYS A 1 182 ? -8.202 -1.416 -9.246 1.00 91.62 182 LYS A C 1
ATOM 1463 O O . LYS A 1 182 ? -9.016 -0.826 -8.541 1.00 91.62 182 LYS A O 1
ATOM 1468 N N . PRO A 1 183 ? -6.874 -1.240 -9.120 1.00 94.38 183 PRO A N 1
ATOM 1469 C CA . PRO A 1 183 ? -6.303 -0.318 -8.144 1.00 94.38 183 PRO A CA 1
ATOM 1470 C C . PRO A 1 183 ? -6.942 1.075 -8.212 1.00 94.38 183 PRO A C 1
ATOM 1472 O O . PRO A 1 183 ? -7.202 1.587 -9.299 1.00 94.38 183 PRO A O 1
ATOM 1475 N N . ASN A 1 184 ? -7.187 1.681 -7.052 1.00 95.31 184 ASN A N 1
ATOM 1476 C CA . ASN A 1 184 ? -7.760 3.017 -6.932 1.00 95.31 184 ASN A CA 1
ATOM 1477 C C . ASN A 1 184 ? -6.840 3.919 -6.100 1.00 95.31 184 ASN A C 1
ATOM 1479 O O . ASN A 1 184 ? -6.704 3.726 -4.890 1.00 95.31 184 ASN A O 1
ATOM 1483 N N . TYR A 1 185 ? -6.245 4.912 -6.756 1.00 96.56 185 TYR A N 1
ATOM 1484 C CA . TYR A 1 185 ? -5.273 5.830 -6.169 1.00 96.56 185 TYR A CA 1
ATOM 1485 C C . TYR A 1 185 ? -5.891 7.110 -5.590 1.00 96.56 185 TYR A C 1
ATOM 1487 O O . TYR A 1 185 ? -5.142 7.962 -5.128 1.00 96.56 185 TYR A O 1
ATOM 1495 N N . SER A 1 186 ? -7.220 7.230 -5.509 1.00 96.00 186 SER A N 1
ATOM 1496 C CA . SER A 1 186 ? -7.895 8.449 -5.033 1.00 96.00 186 SER A CA 1
ATOM 1497 C C . SER A 1 186 ? -7.499 8.898 -3.617 1.00 96.00 186 SER A C 1
ATOM 1499 O O . SER A 1 186 ? -7.633 10.063 -3.274 1.00 96.00 186 SER A O 1
ATOM 1501 N N . LEU A 1 187 ? -6.998 7.992 -2.767 1.00 96.75 187 LEU A N 1
ATOM 1502 C CA . LEU A 1 187 ? -6.466 8.338 -1.435 1.00 96.75 187 LEU A CA 1
ATOM 1503 C C . LEU A 1 187 ? -5.120 9.083 -1.477 1.00 96.75 187 LEU A C 1
ATOM 1505 O O . LEU A 1 187 ? -4.659 9.568 -0.448 1.00 96.75 187 LEU A O 1
ATOM 1509 N N . PHE A 1 188 ? -4.494 9.135 -2.648 1.00 97.00 188 PHE A N 1
ATOM 1510 C CA . PHE A 1 188 ? -3.209 9.767 -2.930 1.00 97.00 188 PHE A CA 1
ATOM 1511 C C . PHE A 1 188 ? -3.355 10.831 -4.026 1.00 97.00 188 PHE A C 1
ATOM 1513 O O . PHE A 1 188 ? -2.396 11.119 -4.739 1.00 97.00 188 PHE A O 1
ATOM 1520 N N . GLU A 1 189 ? -4.560 11.376 -4.210 1.00 96.19 189 GLU A N 1
ATOM 1521 C CA . GLU A 1 189 ? -4.828 12.354 -5.261 1.00 96.19 189 GLU A CA 1
ATOM 1522 C C . GLU A 1 189 ? -3.885 13.564 -5.151 1.00 96.19 189 GLU A C 1
ATOM 1524 O O . GLU A 1 189 ? -3.718 14.158 -4.085 1.00 96.19 189 GLU A O 1
ATOM 1529 N N . GLY A 1 190 ? -3.240 13.914 -6.265 1.00 94.31 190 GLY A N 1
ATOM 1530 C CA . GLY A 1 190 ? -2.276 15.010 -6.350 1.00 94.31 190 GLY A CA 1
ATOM 1531 C C . GLY A 1 190 ? -0.905 14.722 -5.728 1.00 94.31 190 GLY A C 1
ATOM 1532 O O . GLY A 1 190 ? -0.016 15.571 -5.829 1.00 94.31 190 GLY A O 1
ATOM 1533 N N . GLU A 1 191 ? -0.693 13.547 -5.125 1.00 95.88 191 GLU A N 1
ATOM 1534 C CA . GLU A 1 191 ? 0.604 13.164 -4.567 1.00 95.88 191 GLU A CA 1
ATOM 1535 C C . GLU A 1 191 ? 1.648 13.081 -5.684 1.00 95.88 191 GLU A C 1
ATOM 1537 O O . GLU A 1 191 ? 1.453 12.405 -6.703 1.00 95.88 191 GLU A O 1
ATOM 1542 N N . LYS A 1 192 ? 2.785 13.753 -5.478 1.00 95.00 192 LYS A N 1
ATOM 1543 C CA . LYS A 1 192 ? 3.881 13.728 -6.440 1.00 95.00 192 LYS A CA 1
ATOM 1544 C C . LYS A 1 192 ? 4.772 12.517 -6.189 1.00 95.00 192 LYS A C 1
ATOM 1546 O O . LYS A 1 192 ? 5.439 12.430 -5.160 1.00 95.00 192 LYS A O 1
ATOM 1551 N N . THR A 1 193 ? 4.821 11.582 -7.131 1.00 94.56 193 THR A N 1
ATOM 1552 C CA . THR A 1 193 ? 5.510 10.301 -6.925 1.00 94.56 193 THR A CA 1
ATOM 1553 C C . THR A 1 193 ? 6.062 9.712 -8.224 1.00 94.56 193 THR A C 1
ATOM 1555 O O . THR A 1 193 ? 5.889 10.279 -9.299 1.00 94.56 193 THR A O 1
ATOM 1558 N N . VAL A 1 194 ? 6.746 8.574 -8.116 1.00 93.00 194 VAL A N 1
ATOM 1559 C CA . VAL A 1 194 ? 7.158 7.733 -9.246 1.00 93.00 194 VAL A CA 1
ATOM 1560 C C . VAL A 1 194 ? 6.395 6.414 -9.112 1.00 93.00 194 VAL A C 1
ATOM 1562 O O . VAL A 1 194 ? 6.827 5.538 -8.358 1.00 93.00 194 VAL A O 1
ATOM 1565 N N . PRO A 1 195 ? 5.223 6.270 -9.755 1.00 92.75 195 PRO A N 1
ATOM 1566 C CA . PRO A 1 195 ? 4.433 5.056 -9.638 1.00 92.75 195 PRO A CA 1
ATOM 1567 C C . PRO A 1 195 ? 5.089 3.890 -10.378 1.00 92.75 195 PRO A C 1
ATOM 1569 O O . PRO A 1 195 ? 5.982 4.067 -11.212 1.00 92.75 195 PRO A O 1
ATOM 1572 N N . ARG A 1 196 ? 4.608 2.682 -10.082 1.00 91.19 196 ARG A N 1
ATOM 1573 C CA . ARG A 1 196 ? 5.062 1.447 -10.719 1.00 91.19 196 ARG A CA 1
ATOM 1574 C C . ARG A 1 196 ? 4.045 0.939 -11.726 1.00 91.19 196 ARG A C 1
ATOM 1576 O O . ARG A 1 196 ? 2.845 0.972 -11.460 1.00 91.19 196 ARG A O 1
ATOM 1583 N N . ILE A 1 1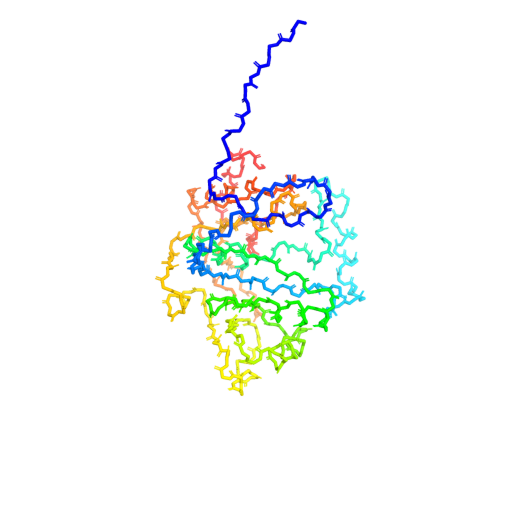97 ? 4.544 0.393 -12.825 1.00 91.75 197 ILE A N 1
ATOM 1584 C CA . ILE A 1 197 ? 3.786 -0.479 -13.722 1.00 91.75 197 ILE A CA 1
ATOM 1585 C C . ILE A 1 197 ? 4.524 -1.803 -13.867 1.00 91.75 197 ILE A C 1
ATOM 1587 O O . ILE A 1 197 ? 5.754 -1.841 -13.899 1.00 91.75 197 ILE A O 1
ATOM 1591 N N . THR A 1 198 ? 3.775 -2.889 -13.979 1.00 92.44 198 THR A N 1
ATOM 1592 C CA . THR A 1 198 ? 4.320 -4.224 -14.222 1.00 92.44 198 THR A CA 1
ATOM 1593 C C . THR A 1 198 ? 3.903 -4.671 -15.613 1.00 92.44 198 THR A C 1
ATOM 1595 O O . THR A 1 198 ? 2.709 -4.714 -15.928 1.00 92.44 198 THR A O 1
ATOM 1598 N N . LEU A 1 199 ? 4.882 -5.005 -16.447 1.00 93.31 199 LEU A N 1
ATOM 1599 C CA . LEU A 1 199 ? 4.668 -5.533 -17.793 1.00 93.31 199 LEU A CA 1
ATOM 1600 C C . LEU A 1 199 ? 4.755 -7.053 -17.798 1.00 93.31 199 LEU A C 1
ATOM 1602 O O . LEU A 1 199 ? 4.084 -7.700 -18.599 1.00 93.31 199 LEU A O 1
ATOM 1606 N N . SER A 1 200 ? 5.539 -7.631 -16.895 1.00 94.56 200 SER A N 1
ATOM 1607 C CA . SER A 1 200 ? 5.644 -9.073 -16.741 1.00 94.56 200 SER A CA 1
ATOM 1608 C C . SER A 1 200 ? 5.957 -9.500 -15.315 1.00 94.56 200 SER A C 1
ATOM 1610 O O . SER A 1 200 ? 6.508 -8.751 -14.510 1.00 94.56 200 SER A O 1
ATOM 1612 N N . GLU A 1 201 ? 5.595 -10.740 -15.008 1.00 93.31 201 GLU A N 1
ATOM 1613 C CA . GLU A 1 201 ? 6.024 -11.434 -13.799 1.00 93.31 201 GLU A CA 1
ATOM 1614 C C . GLU A 1 201 ? 7.001 -12.551 -14.144 1.00 93.31 201 GLU A C 1
ATOM 1616 O O . GLU A 1 201 ? 7.029 -13.035 -15.273 1.00 93.31 201 GLU A O 1
ATOM 1621 N N . GLY A 1 202 ? 7.780 -12.978 -13.152 1.00 92.62 202 GLY A N 1
ATOM 1622 C CA . GLY A 1 202 ? 8.801 -14.003 -13.335 1.00 92.62 202 GLY A CA 1
ATOM 1623 C C . GLY A 1 202 ? 10.110 -13.468 -13.914 1.00 92.62 202 GLY A C 1
ATOM 1624 O O . GLY A 1 202 ? 10.277 -12.273 -14.161 1.00 92.62 202 GLY A O 1
ATOM 1625 N N . CYS A 1 203 ? 11.090 -14.357 -14.037 1.00 94.62 203 CYS A N 1
ATOM 1626 C CA . CYS A 1 203 ? 12.424 -14.043 -14.531 1.00 94.62 203 CYS A CA 1
ATOM 1627 C C . CYS A 1 203 ? 13.111 -15.307 -15.054 1.00 94.62 203 CYS A C 1
ATOM 1629 O O . CYS A 1 203 ? 13.181 -16.303 -14.343 1.00 94.62 203 CYS A O 1
ATOM 1631 N N . LEU A 1 204 ? 13.697 -15.258 -16.252 1.00 93.88 204 LEU A N 1
ATOM 1632 C CA . LEU A 1 204 ? 14.397 -16.412 -16.843 1.00 93.88 204 LEU A CA 1
ATOM 1633 C C . LEU A 1 204 ? 15.742 -16.735 -16.163 1.00 93.88 204 LEU A C 1
ATOM 1635 O O . LEU A 1 204 ? 16.371 -17.742 -16.492 1.00 93.88 204 LEU A O 1
ATOM 1639 N N . TYR A 1 205 ? 16.228 -15.881 -15.256 1.00 92.75 205 TYR A N 1
ATOM 1640 C CA . TYR A 1 205 ? 17.497 -16.111 -14.566 1.00 92.75 205 TYR A CA 1
ATOM 1641 C C . TYR A 1 205 ? 17.360 -17.128 -13.432 1.00 92.75 205 TYR A C 1
ATOM 1643 O O . TYR A 1 205 ? 16.459 -17.047 -12.602 1.00 92.75 205 TYR A O 1
ATOM 1651 N N . ASP A 1 206 ? 18.334 -18.035 -13.343 1.00 91.31 206 ASP A N 1
ATOM 1652 C CA . ASP A 1 206 ? 18.425 -19.041 -12.283 1.00 91.31 206 ASP A CA 1
ATOM 1653 C C . ASP A 1 206 ? 19.398 -18.616 -11.171 1.00 91.31 206 ASP A C 1
ATOM 1655 O O . ASP A 1 206 ? 20.445 -19.222 -10.930 1.00 91.31 206 ASP A O 1
ATOM 1659 N N . CYS A 1 207 ? 19.092 -17.496 -10.523 1.00 93.06 207 CYS A N 1
ATOM 1660 C CA . CYS A 1 207 ? 19.877 -17.035 -9.385 1.00 93.06 207 CYS A CA 1
ATOM 1661 C C . CYS A 1 207 ? 19.638 -17.959 -8.181 1.00 93.06 207 CYS A C 1
ATOM 1663 O O . CYS A 1 207 ? 18.513 -18.063 -7.701 1.00 93.06 207 CYS A O 1
ATOM 1665 N N . ALA A 1 208 ? 20.703 -18.546 -7.625 1.00 93.50 208 ALA A N 1
ATOM 1666 C CA . ALA A 1 208 ? 20.624 -19.525 -6.530 1.00 93.50 208 ALA A CA 1
ATOM 1667 C C . ALA A 1 208 ? 19.912 -19.030 -5.252 1.00 93.50 208 ALA A C 1
ATOM 1669 O O . ALA A 1 208 ? 19.467 -19.834 -4.440 1.00 93.50 208 ALA A O 1
ATOM 1670 N N . PHE A 1 209 ? 19.831 -17.713 -5.058 1.00 92.75 209 PHE A N 1
ATOM 1671 C CA . PHE A 1 209 ? 19.181 -17.079 -3.909 1.00 92.75 209 PHE A CA 1
ATOM 1672 C C . PHE A 1 209 ? 17.744 -16.613 -4.195 1.00 92.75 209 PHE A C 1
ATOM 1674 O O . PHE A 1 209 ? 17.074 -16.115 -3.293 1.00 92.75 209 PHE A O 1
ATOM 1681 N N . CYS A 1 210 ? 17.289 -16.682 -5.448 1.00 89.25 210 CYS A N 1
ATOM 1682 C CA . CYS A 1 210 ? 16.053 -16.050 -5.892 1.00 89.25 210 CYS A CA 1
ATOM 1683 C C . CYS A 1 210 ? 14.881 -17.035 -5.857 1.00 89.25 210 CYS A C 1
ATOM 1685 O O . CYS A 1 210 ? 14.997 -18.168 -6.315 1.00 89.25 210 CYS A O 1
ATOM 1687 N N . THR A 1 211 ? 13.736 -16.585 -5.347 1.00 90.25 211 THR A N 1
ATOM 1688 C CA . THR A 1 211 ? 12.491 -17.369 -5.257 1.00 90.25 211 THR A CA 1
ATOM 1689 C C . THR A 1 211 ? 11.467 -17.006 -6.335 1.00 90.25 211 THR A C 1
ATOM 1691 O O . THR A 1 211 ? 10.360 -17.539 -6.341 1.00 90.25 211 THR A O 1
ATOM 1694 N N . ILE A 1 212 ? 11.809 -16.081 -7.235 1.00 90.94 212 ILE A N 1
ATOM 1695 C CA . ILE A 1 212 ? 10.929 -15.643 -8.321 1.00 90.94 212 ILE A CA 1
ATOM 1696 C C . ILE A 1 212 ? 10.694 -16.796 -9.306 1.00 90.94 212 ILE A C 1
ATOM 1698 O O . ILE A 1 212 ? 11.613 -17.559 -9.607 1.00 90.94 212 ILE A O 1
ATOM 1702 N N . SER A 1 213 ? 9.462 -16.900 -9.820 1.00 91.31 213 SER A N 1
ATOM 1703 C CA . SER A 1 213 ? 9.107 -17.872 -10.860 1.00 91.31 213 SER A CA 1
ATOM 1704 C C . SER A 1 213 ? 10.045 -17.766 -12.063 1.00 91.31 213 SER A C 1
ATOM 1706 O O . SER A 1 213 ? 10.375 -16.664 -12.503 1.00 91.31 213 SER A O 1
ATOM 1708 N N . ARG A 1 214 ? 10.430 -18.916 -12.621 1.00 92.00 214 ARG A N 1
ATOM 1709 C CA . ARG A 1 214 ? 11.286 -18.984 -13.816 1.00 92.00 214 ARG A CA 1
ATOM 1710 C C . ARG A 1 214 ? 10.525 -18.796 -15.124 1.00 92.00 214 ARG A C 1
ATOM 1712 O O . ARG A 1 214 ? 11.141 -18.704 -16.181 1.00 92.00 214 ARG A O 1
ATOM 1719 N N . ASP A 1 215 ? 9.203 -18.721 -15.040 1.00 93.88 215 ASP A N 1
ATOM 1720 C CA . ASP A 1 215 ? 8.336 -18.491 -16.183 1.00 93.88 215 ASP A CA 1
ATOM 1721 C C . ASP A 1 215 ? 8.029 -17.003 -16.290 1.00 93.88 215 ASP A C 1
ATOM 1723 O O . ASP A 1 215 ? 7.457 -16.421 -15.367 1.00 93.88 215 ASP A O 1
ATOM 1727 N N . VAL A 1 216 ? 8.405 -16.394 -17.416 1.00 94.31 216 VAL A N 1
ATOM 1728 C CA . VAL A 1 216 ? 8.020 -15.014 -17.717 1.00 94.31 216 VAL A CA 1
ATOM 1729 C C . VAL A 1 216 ? 6.585 -15.007 -18.221 1.00 94.31 216 VAL A C 1
ATOM 1731 O O . VAL A 1 216 ? 6.284 -15.559 -19.281 1.00 94.31 216 VAL A O 1
ATOM 1734 N N . VAL A 1 217 ? 5.703 -14.370 -17.458 1.00 95.44 217 VAL A N 1
ATOM 1735 C CA . VAL A 1 217 ? 4.289 -14.208 -17.795 1.00 95.44 217 VAL A CA 1
ATOM 1736 C C . VAL A 1 217 ? 4.044 -12.749 -18.142 1.00 95.44 217 VAL A C 1
ATOM 1738 O O . VAL A 1 217 ? 4.078 -11.871 -17.279 1.00 95.44 217 VAL A O 1
ATOM 1741 N N . GLU A 1 218 ? 3.809 -12.489 -19.424 1.00 95.88 218 GLU A N 1
ATOM 1742 C CA . GLU A 1 218 ? 3.505 -11.150 -19.921 1.00 95.88 218 GLU A CA 1
ATOM 1743 C C . GLU A 1 218 ? 2.085 -10.727 -19.528 1.00 95.88 218 GLU A C 1
ATOM 1745 O O . GLU A 1 218 ? 1.122 -11.488 -19.654 1.00 95.88 218 GLU A O 1
ATOM 1750 N N . ARG A 1 219 ? 1.944 -9.479 -19.079 1.00 93.38 219 ARG A N 1
ATOM 1751 C CA . ARG A 1 219 ? 0.647 -8.827 -18.892 1.00 93.38 219 ARG A CA 1
ATOM 1752 C C . ARG A 1 219 ? 0.045 -8.466 -20.246 1.00 93.38 219 ARG A C 1
ATOM 1754 O O . ARG A 1 219 ? 0.759 -8.116 -21.191 1.00 93.38 219 ARG A O 1
ATOM 1761 N N . THR A 1 220 ? -1.282 -8.521 -20.330 1.00 92.31 220 THR A N 1
ATOM 1762 C CA . THR A 1 220 ? -1.999 -8.119 -21.542 1.00 92.31 220 THR A CA 1
ATOM 1763 C C . THR A 1 220 ? -1.951 -6.598 -21.727 1.00 92.31 220 THR A C 1
ATOM 1765 O O . THR A 1 220 ? -1.735 -5.847 -20.774 1.00 92.31 220 THR A O 1
ATOM 1768 N N . GLY A 1 221 ? -2.179 -6.120 -22.954 1.00 90.44 221 GLY A N 1
ATOM 1769 C CA . GLY A 1 221 ? -2.258 -4.678 -23.218 1.00 90.44 221 GLY A CA 1
ATOM 1770 C C . GLY A 1 221 ? -3.368 -3.985 -22.422 1.00 90.44 221 GLY A C 1
ATOM 1771 O O . GLY A 1 221 ? -3.154 -2.887 -21.911 1.00 90.44 221 GLY A O 1
ATOM 1772 N N . ASP A 1 222 ? -4.511 -4.653 -22.245 1.00 89.88 222 ASP A N 1
ATOM 1773 C CA . ASP A 1 222 ? -5.636 -4.142 -21.455 1.00 89.88 222 ASP A CA 1
ATOM 1774 C C . ASP A 1 222 ? -5.295 -4.037 -19.963 1.00 89.88 222 ASP A C 1
ATOM 1776 O O . ASP A 1 222 ? -5.700 -3.074 -19.304 1.00 89.88 222 ASP A O 1
ATOM 1780 N N . ASP A 1 223 ? -4.511 -4.980 -19.431 1.00 90.12 223 ASP A N 1
ATOM 1781 C CA . ASP A 1 223 ? -4.030 -4.922 -18.048 1.00 90.12 223 ASP A CA 1
ATOM 1782 C C . ASP A 1 223 ? -3.057 -3.758 -17.846 1.00 90.12 223 ASP A C 1
ATOM 1784 O O . ASP A 1 223 ? -3.166 -3.025 -16.862 1.00 90.12 223 ASP A O 1
ATOM 1788 N N . ILE A 1 224 ? -2.119 -3.555 -18.776 1.00 90.38 224 ILE A N 1
ATOM 1789 C CA . ILE A 1 224 ? -1.147 -2.452 -18.714 1.00 90.38 224 ILE A CA 1
ATOM 1790 C C . ILE A 1 224 ? -1.871 -1.107 -18.824 1.00 90.38 224 ILE A C 1
ATOM 1792 O O . ILE A 1 224 ? -1.654 -0.222 -17.998 1.00 90.38 224 ILE A O 1
ATOM 1796 N N . LEU A 1 225 ? -2.786 -0.956 -19.785 1.00 89.81 225 LEU A N 1
ATOM 1797 C CA . LEU A 1 225 ? -3.611 0.247 -19.911 1.00 89.81 225 LEU A CA 1
ATOM 1798 C C . LEU A 1 225 ? -4.485 0.458 -18.665 1.00 89.81 225 LEU A C 1
ATOM 1800 O O . LEU A 1 225 ? -4.688 1.588 -18.224 1.00 89.81 225 LEU A O 1
ATOM 1804 N N . GLY A 1 226 ? -4.985 -0.623 -18.065 1.00 88.75 226 GLY A N 1
ATOM 1805 C CA . GLY A 1 226 ? -5.700 -0.593 -16.794 1.00 88.75 226 GLY A CA 1
ATOM 1806 C C . GLY A 1 226 ? -4.856 -0.030 -15.650 1.00 88.75 226 GLY A C 1
ATOM 1807 O O . GLY A 1 226 ? -5.359 0.805 -14.902 1.00 88.75 226 GLY A O 1
ATOM 1808 N N . GLN A 1 227 ? -3.588 -0.442 -15.546 1.00 91.00 227 GLN A N 1
ATOM 1809 C CA . GLN A 1 227 ? -2.636 0.110 -14.579 1.00 91.00 227 GLN A CA 1
ATOM 1810 C C . GLN A 1 227 ? -2.403 1.601 -14.833 1.00 91.00 227 GLN A C 1
ATOM 1812 O O . GLN A 1 227 ? -2.593 2.395 -13.923 1.00 91.00 227 GLN A O 1
ATOM 1817 N N . VAL A 1 228 ? -2.087 1.999 -16.070 1.00 90.56 228 VAL A N 1
ATOM 1818 C CA . VAL A 1 228 ? -1.851 3.411 -16.429 1.00 90.56 228 VAL A CA 1
ATOM 1819 C C . VAL A 1 228 ? -3.060 4.286 -16.086 1.00 90.56 228 VAL A C 1
ATOM 1821 O O . VAL A 1 228 ? -2.914 5.320 -15.441 1.00 90.56 228 VAL A O 1
ATOM 1824 N N . ASN A 1 229 ? -4.269 3.845 -16.437 1.00 91.44 229 ASN A N 1
ATOM 1825 C CA . ASN A 1 229 ? -5.497 4.583 -16.135 1.00 91.44 229 ASN A CA 1
ATOM 1826 C C . ASN A 1 229 ? -5.776 4.705 -14.631 1.00 91.44 229 ASN A C 1
ATOM 1828 O O . ASN A 1 229 ? -6.389 5.685 -14.210 1.00 91.44 229 ASN A O 1
ATOM 1832 N N . ALA A 1 230 ? -5.355 3.728 -13.823 1.00 92.56 230 ALA A N 1
ATOM 1833 C CA . ALA A 1 230 ? -5.499 3.790 -12.371 1.00 92.56 230 ALA A CA 1
ATOM 1834 C C . ALA A 1 230 ? -4.612 4.877 -11.742 1.00 92.56 230 ALA A C 1
ATOM 1836 O O . ALA A 1 230 ? -4.962 5.412 -10.695 1.00 92.56 230 ALA A O 1
ATOM 1837 N N . LEU A 1 231 ? -3.498 5.235 -12.387 1.00 93.94 231 LEU A N 1
ATOM 1838 C CA . LEU A 1 231 ? -2.551 6.238 -11.893 1.00 93.94 231 LEU A CA 1
ATOM 1839 C C . LEU A 1 231 ? -2.994 7.683 -12.153 1.00 93.94 231 LEU A C 1
ATOM 1841 O O . LEU A 1 231 ? -2.301 8.598 -11.726 1.00 93.94 231 LEU A O 1
ATOM 1845 N N . ARG A 1 232 ? -4.124 7.909 -12.835 1.00 92.50 232 ARG A N 1
ATOM 1846 C CA . ARG A 1 232 ? -4.575 9.244 -13.276 1.00 92.50 232 ARG A CA 1
ATOM 1847 C C . ARG A 1 232 ? -4.724 10.278 -12.151 1.00 92.50 232 ARG A C 1
ATOM 1849 O O . ARG A 1 232 ? -4.680 11.469 -12.432 1.00 92.50 232 ARG A O 1
ATOM 1856 N N . ASP A 1 233 ? -4.938 9.817 -10.919 1.00 92.81 233 ASP A N 1
ATOM 1857 C CA . ASP A 1 233 ? -5.127 10.682 -9.752 1.00 92.81 233 ASP A CA 1
ATOM 1858 C C . ASP A 1 233 ? -3.771 11.144 -9.168 1.00 92.81 233 ASP A C 1
ATOM 1860 O O . ASP A 1 233 ? -3.725 12.042 -8.335 1.00 92.81 233 ASP A O 1
ATOM 1864 N N . LEU A 1 234 ? -2.650 10.555 -9.601 1.00 95.25 234 LEU A N 1
ATOM 1865 C CA . LEU A 1 234 ? -1.301 10.890 -9.141 1.00 95.25 234 LEU A CA 1
ATOM 1866 C C . LEU A 1 234 ? -0.646 11.962 -10.016 1.00 95.25 234 LEU A C 1
ATOM 1868 O O . LEU A 1 234 ? -0.927 12.073 -11.209 1.00 95.25 234 LEU A O 1
ATOM 1872 N N . TRP A 1 235 ? 0.332 12.675 -9.454 1.00 94.75 235 TRP A N 1
ATOM 1873 C CA . TRP A 1 235 ? 1.207 13.556 -10.224 1.00 94.75 235 TRP A CA 1
ATOM 1874 C C . TRP A 1 235 ? 2.576 12.905 -10.443 1.00 94.75 235 TRP A C 1
ATOM 1876 O O . TRP A 1 235 ? 3.381 12.774 -9.521 1.00 94.75 235 TRP A O 1
ATOM 1886 N N . PHE A 1 236 ? 2.875 12.521 -11.681 1.00 93.12 236 PHE A N 1
ATOM 1887 C CA . PHE A 1 236 ? 4.161 11.929 -12.035 1.00 93.12 236 PHE A CA 1
ATOM 1888 C C . PHE A 1 236 ? 4.592 12.314 -13.450 1.00 93.12 236 PHE A C 1
ATOM 1890 O O . PHE A 1 236 ? 3.765 12.456 -14.345 1.00 93.12 236 PHE A O 1
ATOM 1897 N N . ASP A 1 237 ? 5.904 12.446 -13.640 1.00 90.44 237 ASP A N 1
ATOM 1898 C CA . ASP A 1 237 ? 6.545 12.609 -14.955 1.00 90.44 237 ASP A CA 1
ATOM 1899 C C . ASP A 1 237 ? 7.433 11.392 -15.297 1.00 90.44 237 ASP A C 1
ATOM 1901 O O . ASP A 1 237 ? 7.999 11.301 -16.384 1.00 90.44 237 ASP A O 1
ATOM 1905 N N . LEU A 1 238 ? 7.599 10.471 -14.341 1.00 89.88 238 LEU A N 1
ATOM 1906 C CA . LEU A 1 238 ? 8.438 9.282 -14.434 1.00 89.88 238 LEU A CA 1
ATOM 1907 C C . LEU A 1 238 ? 7.666 8.083 -13.885 1.00 89.88 238 LEU A C 1
ATOM 1909 O O . LEU A 1 238 ? 7.017 8.189 -12.848 1.00 89.88 238 LEU A O 1
ATOM 1913 N N . VAL A 1 239 ? 7.788 6.935 -14.550 1.00 89.81 239 VAL A N 1
ATOM 1914 C CA . VAL A 1 239 ? 7.206 5.659 -14.118 1.00 89.81 239 VAL A CA 1
ATOM 1915 C C . VAL A 1 239 ? 8.314 4.621 -13.973 1.00 89.81 239 VAL A C 1
ATOM 1917 O O . VAL A 1 239 ? 9.219 4.540 -14.804 1.00 89.81 239 VAL A O 1
ATOM 1920 N N . TYR A 1 240 ? 8.242 3.812 -12.921 1.00 89.62 240 TYR A N 1
ATOM 1921 C CA . TYR A 1 240 ? 9.123 2.670 -12.717 1.00 89.62 240 TYR A CA 1
ATOM 1922 C C . TYR A 1 240 ? 8.511 1.399 -13.317 1.00 89.62 240 TYR A C 1
ATOM 1924 O O . TYR A 1 240 ? 7.363 1.059 -13.030 1.00 89.62 240 TYR A O 1
ATOM 1932 N N . VAL A 1 241 ? 9.282 0.668 -14.123 1.00 91.81 241 VAL A N 1
ATOM 1933 C CA . VAL A 1 241 ? 8.872 -0.649 -14.629 1.00 91.81 241 VAL A CA 1
ATOM 1934 C C . VAL A 1 241 ? 9.322 -1.717 -13.632 1.00 91.81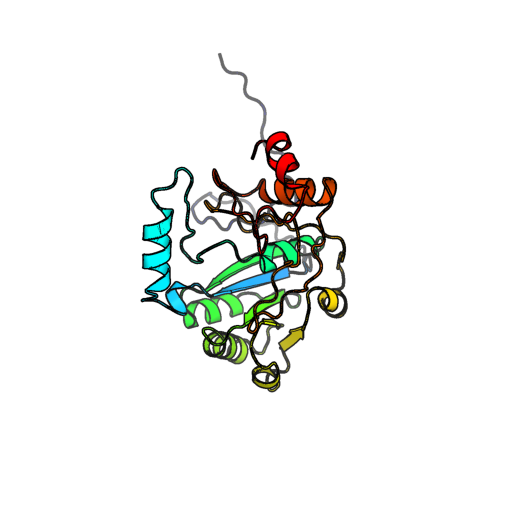 241 VAL A C 1
ATOM 1936 O O . VAL A 1 241 ? 10.515 -1.991 -13.524 1.00 91.81 241 VAL A O 1
ATOM 1939 N N . ASP A 1 242 ? 8.377 -2.320 -12.909 1.00 90.75 242 ASP A N 1
ATOM 1940 C CA . ASP A 1 242 ? 8.623 -3.319 -11.850 1.00 90.75 242 ASP A CA 1
ATOM 1941 C C . ASP A 1 242 ? 8.737 -4.756 -12.384 1.00 90.75 242 ASP A C 1
ATOM 1943 O O . ASP A 1 242 ? 8.317 -5.729 -11.754 1.00 90.75 242 ASP A O 1
ATOM 1947 N N . ASP A 1 243 ? 9.320 -4.893 -13.570 1.00 92.06 243 ASP A N 1
ATOM 1948 C CA . ASP A 1 243 ? 9.699 -6.189 -14.116 1.00 92.06 243 ASP A CA 1
ATOM 1949 C C . ASP A 1 243 ? 10.984 -6.655 -13.429 1.00 92.06 243 ASP A C 1
ATOM 1951 O O . ASP A 1 243 ? 11.953 -5.903 -13.298 1.00 92.06 243 ASP A O 1
ATOM 1955 N N . LYS A 1 244 ? 11.047 -7.932 -13.034 1.00 89.38 244 LYS A N 1
ATOM 1956 C CA . LYS A 1 244 ? 12.251 -8.479 -12.380 1.00 89.38 244 LYS A CA 1
ATOM 1957 C C . LYS A 1 244 ? 13.469 -8.458 -13.294 1.00 89.38 244 LYS A C 1
ATOM 1959 O O . LYS A 1 244 ? 14.600 -8.385 -12.817 1.00 89.38 244 LYS A O 1
ATOM 1964 N N . THR A 1 245 ? 13.260 -8.505 -14.605 1.00 85.44 245 THR A N 1
ATOM 1965 C CA . THR A 1 245 ? 14.292 -8.206 -15.596 1.00 85.44 245 THR A CA 1
ATOM 1966 C C . THR A 1 245 ? 13.653 -7.553 -16.813 1.00 85.44 245 THR A C 1
ATOM 1968 O O . THR A 1 245 ? 13.064 -8.220 -17.664 1.00 85.44 245 THR A O 1
ATOM 1971 N N . PHE A 1 246 ? 13.812 -6.233 -16.914 1.00 86.75 246 PHE A N 1
ATOM 1972 C CA . PHE A 1 246 ? 13.366 -5.484 -18.081 1.00 86.75 246 PHE A CA 1
ATOM 1973 C C . PHE A 1 246 ? 14.008 -6.019 -19.371 1.00 86.75 246 PHE A C 1
ATOM 1975 O O . PHE A 1 246 ? 15.211 -6.277 -19.423 1.00 86.75 246 PHE A O 1
ATOM 1982 N N . GLY A 1 247 ? 13.196 -6.165 -20.419 1.00 85.44 247 GLY A N 1
ATOM 1983 C CA . GLY A 1 247 ? 13.623 -6.661 -21.730 1.00 85.44 247 GLY A CA 1
ATOM 1984 C C . GLY A 1 247 ? 13.485 -8.172 -21.933 1.00 85.44 247 GLY A C 1
ATOM 1985 O O . GLY A 1 247 ? 13.718 -8.632 -23.047 1.00 85.44 247 GLY A O 1
ATOM 1986 N N . GLN A 1 248 ? 13.089 -8.941 -20.909 1.00 90.19 248 GLN A N 1
ATOM 1987 C CA . GLN A 1 248 ? 12.714 -10.352 -21.092 1.00 90.19 248 GLN A CA 1
ATOM 1988 C C . GLN A 1 248 ? 11.297 -10.519 -21.655 1.00 90.19 248 GLN A C 1
ATOM 1990 O O . GLN A 1 248 ? 11.057 -11.438 -22.432 1.00 90.19 248 GLN A O 1
ATOM 1995 N N . ALA A 1 249 ? 10.376 -9.626 -21.294 1.00 88.94 249 ALA A N 1
ATOM 1996 C CA . ALA A 1 249 ? 9.040 -9.572 -21.874 1.00 88.94 249 ALA A CA 1
ATOM 1997 C C . ALA A 1 249 ? 9.056 -8.859 -23.231 1.00 88.94 249 ALA A C 1
ATOM 1999 O O . ALA A 1 249 ? 9.778 -7.883 -23.408 1.00 88.94 249 ALA A O 1
ATOM 2000 N N . ASN A 1 250 ? 8.239 -9.298 -24.184 1.00 91.19 250 ASN A N 1
ATOM 2001 C CA . ASN A 1 250 ? 8.147 -8.729 -25.533 1.00 91.19 250 ASN A CA 1
ATOM 2002 C C . ASN A 1 250 ? 7.131 -7.586 -25.642 1.00 91.19 250 ASN A C 1
ATOM 2004 O O . ASN A 1 250 ? 7.037 -6.942 -26.687 1.00 91.19 250 ASN A O 1
ATOM 2008 N N . ASN A 1 251 ? 6.374 -7.322 -24.578 1.00 90.88 251 ASN A N 1
ATOM 2009 C CA . ASN A 1 251 ? 5.295 -6.338 -24.542 1.00 90.88 251 ASN A CA 1
ATOM 2010 C C . ASN A 1 251 ? 5.754 -4.915 -24.152 1.00 90.88 251 ASN A C 1
ATOM 2012 O O . ASN A 1 251 ? 4.951 -3.985 -24.211 1.00 90.88 251 ASN A O 1
ATOM 2016 N N . TRP A 1 252 ? 7.041 -4.688 -23.853 1.00 87.81 252 TRP A N 1
ATOM 2017 C CA . TRP A 1 252 ? 7.586 -3.343 -23.596 1.00 87.81 252 TRP A CA 1
ATOM 2018 C C . TRP A 1 252 ? 7.356 -2.309 -24.716 1.00 87.81 252 TRP A C 1
ATOM 2020 O O . TRP A 1 252 ? 7.246 -1.125 -24.386 1.00 87.81 252 TRP A O 1
ATOM 2030 N N . PRO A 1 253 ? 7.231 -2.659 -26.020 1.00 88.62 253 PRO A N 1
ATOM 2031 C CA . PRO A 1 253 ? 6.903 -1.671 -27.045 1.00 88.62 253 PRO A CA 1
ATOM 2032 C C . PRO A 1 253 ? 5.544 -0.996 -26.826 1.00 88.62 253 PRO A C 1
ATOM 2034 O O . PRO A 1 253 ? 5.343 0.104 -27.340 1.00 88.62 253 PRO A O 1
ATOM 2037 N N . LEU A 1 254 ? 4.638 -1.603 -26.044 1.00 85.00 254 LEU A N 1
ATOM 2038 C CA . LEU A 1 254 ? 3.353 -1.002 -25.679 1.00 85.00 254 LEU A CA 1
ATOM 2039 C C . LEU A 1 254 ? 3.525 0.307 -24.899 1.00 85.00 254 LEU A C 1
ATOM 2041 O O . LEU A 1 254 ? 2.698 1.200 -25.053 1.00 85.00 254 LEU A O 1
ATOM 2045 N N . LEU A 1 255 ? 4.625 0.478 -24.154 1.00 81.81 255 LEU A N 1
ATOM 2046 C CA . LEU A 1 255 ? 4.921 1.728 -23.443 1.00 81.81 255 LEU A CA 1
ATOM 2047 C C . LEU A 1 255 ? 4.944 2.940 -24.385 1.00 81.81 255 LEU A C 1
ATOM 2049 O O . LEU A 1 255 ? 4.376 3.980 -24.066 1.00 81.81 255 LEU A O 1
ATOM 2053 N N . LYS A 1 256 ? 5.500 2.772 -25.594 1.00 79.38 256 LYS A N 1
ATOM 2054 C CA . LYS A 1 256 ? 5.584 3.842 -26.604 1.00 79.38 256 LYS A CA 1
ATOM 2055 C C . LYS A 1 256 ? 4.215 4.300 -27.098 1.00 79.38 256 LYS A C 1
ATOM 2057 O O . LYS A 1 256 ? 4.057 5.447 -27.499 1.00 79.38 256 LYS A O 1
ATOM 2062 N N . VAL A 1 257 ? 3.250 3.383 -27.139 1.00 67.31 257 VAL A N 1
ATOM 2063 C CA . VAL A 1 257 ? 1.889 3.650 -27.627 1.00 67.31 257 VAL A CA 1
ATOM 2064 C C . VAL A 1 257 ? 1.052 4.329 -26.546 1.00 67.31 257 VAL A C 1
ATOM 2066 O O . VAL A 1 257 ? 0.172 5.123 -26.859 1.00 67.31 257 VAL A O 1
ATOM 2069 N N . LEU A 1 258 ? 1.351 4.047 -25.278 1.00 63.66 258 LEU A N 1
ATOM 2070 C CA . LEU A 1 258 ? 0.622 4.566 -24.124 1.00 63.66 258 LEU A CA 1
ATOM 2071 C C . LEU A 1 258 ? 1.058 5.981 -23.706 1.00 63.66 258 LEU A C 1
ATOM 2073 O O . LEU A 1 258 ? 0.479 6.532 -22.775 1.00 63.66 258 LEU A O 1
ATOM 2077 N N . GLY A 1 259 ? 2.028 6.582 -24.406 1.00 61.91 259 GLY A N 1
ATOM 2078 C CA . GLY A 1 259 ? 2.510 7.936 -24.119 1.00 61.91 259 GLY A CA 1
ATOM 2079 C C . GLY A 1 259 ? 3.312 8.050 -22.819 1.00 61.91 259 GLY A C 1
ATOM 2080 O O . GLY A 1 259 ? 3.411 9.151 -22.284 1.00 61.91 259 GLY A O 1
ATOM 2081 N N . ALA A 1 260 ? 3.845 6.924 -22.329 1.00 50.12 260 ALA A N 1
ATOM 2082 C CA . ALA A 1 260 ? 4.785 6.858 -21.212 1.00 50.12 260 ALA A CA 1
ATOM 2083 C C . ALA A 1 260 ? 6.238 7.052 -21.677 1.00 50.12 260 ALA A C 1
ATOM 2085 O O . ALA A 1 260 ? 6.554 6.683 -22.836 1.00 50.12 260 ALA A O 1
#